Protein AF-A0A5K1DTJ6-F1 (afdb_monomer)

Solvent-accessible surface area (backbone atoms only — not comparable to full-atom values): 11264 Å² total; per-residue (Å²): 135,84,80,76,91,62,91,76,83,71,44,52,64,74,69,42,78,50,31,98,76,69,85,58,55,28,33,49,52,66,37,52,23,50,53,95,48,72,69,75,63,68,70,77,84,59,78,54,27,78,55,41,73,38,66,42,56,40,30,58,39,93,89,45,78,49,24,33,32,50,55,64,49,31,55,53,50,54,52,50,50,62,72,70,45,90,50,59,75,43,81,58,93,89,50,100,56,62,27,28,49,38,67,80,80,83,50,84,61,59,84,53,58,37,38,32,45,30,36,91,64,29,73,51,74,37,56,30,79,54,46,36,41,77,78,48,94,42,31,38,25,52,37,61,41,57,43,86,78,82,94,76,85,73,89,90,67,102,77,82,82,72,49,26,52,31,49,70,83,93,78,74,88,81,67,60,70,74,81,80,84,131

Mean predicted aligned error: 11.67 Å

Nearest PDB structures (foldseek):
  1uh9-assembly1_A  TM=7.487E-01  e=3.413E-05  Rhizopus microsporus var. chinensis
  1fq6-assembly1_A  TM=6.745E-01  e=2.283E-04  Saccharomyces cerevisiae
  3psg-assembly1_A  TM=6.043E-01  e=1.486E-04  Sus scrofa
  5ux4-assembly1_A  TM=6.489E-01  e=2.493E-03  Rattus norvegicus
  1am5-assembly1_A  TM=5.838E-01  e=1.835E-03  Gadus morhua

Foldseek 3Di:
DDDPPDPQPAWAADFDDAFPPPPFRKFFFQFKAWANDTDRQDQDDAPCCNGGVDSRIFTEDPPDAFAEHAPSRVVVVLVNQVVQQPFDFDDDPPDPWTKGFADLPVDPPPRGTWMWTDGPGDIDIGDVLQQWDPPDRRMITGRYDYQDDDPDDDDDDPPRPGRYDDHDDPDDPDHHDYDDDD

Organism: NCBI:txid210225

Sequence (182 aa):
DAEFSGKVEVQETPMAPGGSQGTYYVLNLIDISVGDNRFNIQFGGSKMTALLRDARSIIIDSGTMLTFLAKDVYGQVVNAVANVINHERFYPLEKDLLCYHVQNNGVPYEGLPEMTFHFANADWKLPPSNIFVMFRSGIACLAIEAERCPCSGMLHSRTCMSSMIWAMDCFLSHQLNVPRAK

InterPro domains:
  IPR021109 Aspartic peptidase domain superfamily [G3DSA:2.40.70.10] (4-153)
  IPR021109 Aspartic peptidase domain superfamily [SSF50630] (9-145)
  IPR032799 Xylanase inhibitor, C-terminal [PF14541] (25-146)
  IPR033121 Peptidase family A1 domain [PS51767] (1-179)
  IPR051708 Plant Aspartic Proteinase A1 [PTHR47967] (2-147)

Structure (mmCIF, N/CA/C/O backbone):
data_AF-A0A5K1DTJ6-F1
#
_entry.id   AF-A0A5K1DTJ6-F1
#
loop_
_atom_site.group_PDB
_atom_site.id
_atom_site.type_symbol
_atom_site.label_atom_id
_atom_site.label_alt_id
_atom_site.label_comp_id
_atom_site.label_asym_id
_atom_site.label_entity_id
_atom_site.label_seq_id
_atom_site.pdbx_PDB_ins_code
_atom_site.Cartn_x
_atom_site.Cartn_y
_atom_site.Cartn_z
_atom_site.occupancy
_atom_site.B_iso_or_equiv
_atom_site.auth_seq_id
_atom_site.auth_comp_id
_atom_site.auth_asym_id
_atom_site.auth_atom_id
_atom_site.pdbx_PDB_model_num
ATOM 1 N N . ASP A 1 1 ? 7.196 -36.172 7.532 1.00 36.91 1 ASP A N 1
ATOM 2 C CA . ASP A 1 1 ? 6.672 -35.660 6.253 1.00 36.91 1 ASP A CA 1
ATOM 3 C C . ASP A 1 1 ? 5.218 -35.276 6.439 1.00 36.91 1 ASP A C 1
ATOM 5 O O . ASP A 1 1 ? 4.382 -36.148 6.624 1.00 36.91 1 ASP A O 1
ATOM 9 N N . ALA A 1 2 ? 4.931 -33.978 6.554 1.00 38.56 2 ALA A N 1
ATOM 10 C CA . ALA A 1 2 ? 3.555 -33.501 6.645 1.00 38.56 2 ALA A CA 1
ATOM 11 C C . ALA A 1 2 ? 3.011 -33.355 5.221 1.00 38.56 2 ALA A C 1
ATOM 13 O O . ALA A 1 2 ? 3.485 -32.523 4.449 1.00 38.56 2 ALA A O 1
ATOM 14 N N . GLU A 1 3 ? 2.060 -34.213 4.870 1.00 41.03 3 GLU A N 1
ATOM 15 C CA . GLU A 1 3 ? 1.360 -34.195 3.593 1.00 41.03 3 GLU A CA 1
ATOM 16 C C . GLU A 1 3 ? 0.437 -32.968 3.549 1.00 41.03 3 GLU A C 1
ATOM 18 O O . GLU A 1 3 ? -0.520 -32.850 4.317 1.00 41.03 3 GLU A O 1
ATOM 23 N N . PHE A 1 4 ? 0.768 -32.005 2.687 1.00 45.38 4 PHE A N 1
ATOM 24 C CA . PHE A 1 4 ? -0.012 -30.786 2.501 1.00 45.38 4 PHE A CA 1
ATOM 25 C C . PHE A 1 4 ? -1.266 -31.132 1.683 1.00 45.38 4 PHE A C 1
ATOM 27 O O . PHE A 1 4 ? -1.270 -31.090 0.455 1.00 45.38 4 PHE A O 1
ATOM 34 N N . SER A 1 5 ? -2.336 -31.539 2.368 1.00 50.91 5 SER A N 1
ATOM 35 C CA . SER A 1 5 ? -3.635 -31.832 1.752 1.00 50.91 5 SER A CA 1
ATOM 36 C C . SER A 1 5 ? -4.372 -30.534 1.407 1.00 50.91 5 SER A C 1
ATOM 38 O O . SER A 1 5 ? -5.307 -30.117 2.087 1.00 50.91 5 SER A O 1
ATOM 40 N N . GLY A 1 6 ? -3.945 -29.896 0.323 1.00 48.47 6 GLY A N 1
ATOM 41 C CA . GLY A 1 6 ? -4.646 -28.794 -0.321 1.00 48.47 6 GLY A CA 1
ATOM 42 C C . GLY A 1 6 ? -3.936 -28.438 -1.619 1.00 48.47 6 GLY A C 1
ATOM 43 O O . GLY A 1 6 ? -2.723 -28.248 -1.619 1.00 48.47 6 GLY A O 1
ATOM 44 N N . LYS A 1 7 ? -4.667 -28.351 -2.736 1.00 48.19 7 LYS A N 1
ATOM 45 C CA . LYS A 1 7 ? -4.137 -27.733 -3.957 1.00 48.19 7 LYS A CA 1
ATOM 46 C C . LYS A 1 7 ? -3.946 -26.244 -3.665 1.00 48.19 7 LYS A C 1
ATOM 48 O O . LYS A 1 7 ? -4.869 -25.4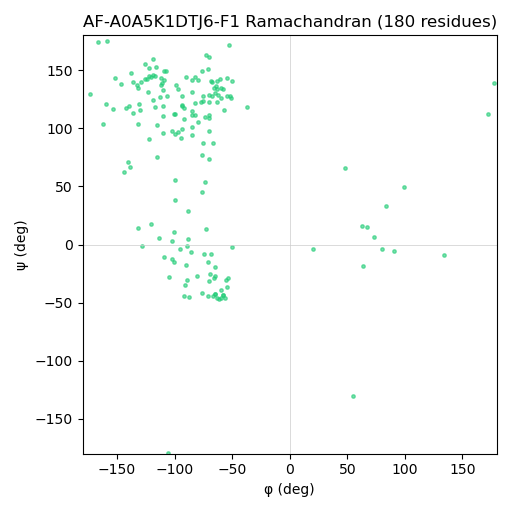63 -3.860 1.00 48.19 7 LYS A O 1
ATOM 53 N N . VAL A 1 8 ? -2.788 -25.864 -3.132 1.00 62.03 8 VAL A N 1
ATOM 54 C CA . VAL A 1 8 ? -2.377 -24.461 -3.112 1.00 62.03 8 VAL A CA 1
ATOM 55 C C . VAL A 1 8 ? -2.074 -24.113 -4.561 1.00 62.03 8 VAL A C 1
ATOM 57 O O . VAL A 1 8 ? -1.136 -24.649 -5.151 1.00 62.03 8 VAL A O 1
ATOM 60 N N . GLU A 1 9 ? -2.931 -23.298 -5.163 1.00 72.94 9 GLU A N 1
ATOM 61 C CA . GLU A 1 9 ? -2.689 -22.749 -6.489 1.00 72.94 9 GLU A CA 1
ATOM 62 C C . GLU A 1 9 ? -1.553 -21.734 -6.363 1.00 72.94 9 GLU A C 1
ATOM 64 O O . GLU A 1 9 ? -1.732 -20.613 -5.891 1.00 72.94 9 GLU A O 1
ATOM 69 N N . VAL A 1 10 ? -0.343 -22.185 -6.682 1.00 77.69 10 VAL A N 1
ATOM 70 C CA . VAL A 1 10 ? 0.853 -21.349 -6.657 1.00 77.69 10 VAL A CA 1
ATOM 71 C C . VAL A 1 10 ? 0.821 -20.445 -7.880 1.00 77.69 10 VAL A C 1
ATOM 73 O O . VAL A 1 10 ? 0.768 -20.928 -9.010 1.00 77.69 10 VAL A O 1
ATOM 76 N N . GLN A 1 11 ? 0.881 -19.137 -7.648 1.00 85.25 11 GLN A N 1
ATOM 77 C CA . GLN A 1 11 ? 1.047 -18.157 -8.714 1.00 85.25 11 GLN A CA 1
ATOM 78 C C . GLN A 1 11 ? 2.535 -17.897 -8.961 1.00 85.25 11 GLN A C 1
ATOM 80 O O . GLN A 1 11 ? 3.343 -17.866 -8.028 1.00 85.25 11 GLN A O 1
ATOM 85 N N . GLU A 1 12 ? 2.895 -17.687 -10.225 1.00 84.44 12 GLU A N 1
ATOM 86 C CA . GLU A 1 12 ? 4.269 -17.423 -10.649 1.00 84.44 12 GLU A CA 1
ATOM 87 C C . GLU A 1 12 ? 4.343 -16.109 -11.425 1.00 84.44 12 GLU A C 1
ATOM 89 O O . GLU A 1 12 ? 3.474 -15.779 -12.232 1.00 84.44 12 GLU A O 1
ATOM 94 N N . THR A 1 13 ? 5.422 -15.357 -11.215 1.00 83.88 13 THR A N 1
ATOM 95 C CA . THR A 1 13 ? 5.704 -14.138 -11.975 1.00 83.88 13 THR A CA 1
ATOM 96 C C . THR A 1 13 ? 7.180 -14.091 -12.369 1.00 83.88 13 THR A C 1
ATOM 98 O O . THR A 1 13 ? 8.039 -14.445 -11.556 1.00 83.88 13 THR A O 1
ATOM 101 N N . PRO A 1 14 ? 7.513 -13.654 -13.598 1.00 85.88 14 PRO A N 1
ATOM 102 C CA . PRO A 1 14 ? 8.901 -13.489 -14.009 1.00 85.88 14 PRO A CA 1
ATOM 103 C C . PRO A 1 14 ? 9.640 -12.474 -13.133 1.00 85.88 14 PRO A C 1
ATOM 105 O O . PRO A 1 14 ? 9.091 -11.427 -12.780 1.00 85.88 14 PRO A O 1
ATOM 108 N N . MET A 1 15 ? 10.911 -12.758 -12.840 1.00 81.69 15 MET A N 1
ATOM 109 C CA . MET A 1 15 ? 11.812 -11.761 -12.269 1.00 81.69 15 MET A CA 1
ATOM 110 C C . MET A 1 15 ? 12.116 -10.671 -13.292 1.00 81.69 15 MET A C 1
ATOM 112 O O . MET A 1 15 ? 12.334 -10.945 -14.475 1.00 81.69 15 MET A O 1
ATOM 116 N N . ALA A 1 16 ? 12.183 -9.434 -12.817 1.00 78.56 16 ALA A 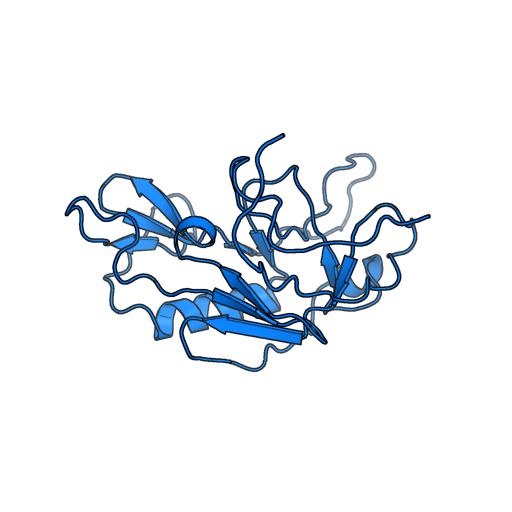N 1
ATOM 117 C CA . ALA A 1 16 ? 12.690 -8.330 -13.604 1.00 78.56 16 ALA A CA 1
ATOM 118 C C . ALA A 1 16 ? 14.213 -8.471 -13.793 1.00 78.56 16 ALA A C 1
ATOM 120 O O . ALA A 1 16 ? 14.897 -9.019 -12.921 1.00 78.56 16 ALA A O 1
ATOM 121 N N . PRO A 1 17 ? 14.780 -7.959 -14.900 1.00 69.50 17 PRO A N 1
ATOM 122 C CA . PRO A 1 17 ? 16.225 -7.869 -15.054 1.00 69.50 17 PRO A CA 1
ATOM 123 C C . PRO A 1 17 ? 16.796 -7.055 -13.890 1.00 69.50 17 PRO A C 1
ATOM 125 O O . PRO A 1 17 ? 16.470 -5.878 -13.743 1.00 69.50 17 PRO A O 1
ATOM 128 N N . GLY A 1 18 ? 17.622 -7.683 -13.051 1.00 61.25 18 GLY A N 1
ATOM 129 C CA . GLY A 1 18 ? 18.196 -7.020 -11.885 1.00 61.25 18 GLY A CA 1
ATOM 130 C C . GLY A 1 18 ? 18.915 -5.724 -12.272 1.00 61.25 18 GLY A C 1
ATOM 131 O O . GLY A 1 18 ? 19.567 -5.643 -13.319 1.00 61.25 18 GLY A O 1
ATOM 132 N N . GLY A 1 19 ? 18.806 -4.706 -11.412 1.00 55.22 19 GLY A N 1
ATOM 133 C CA . GLY A 1 19 ? 19.646 -3.509 -11.479 1.00 55.22 19 GLY A CA 1
ATOM 134 C C . GLY A 1 19 ? 21.138 -3.868 -11.518 1.00 55.22 19 GLY A C 1
ATOM 135 O O . GLY A 1 19 ? 21.511 -5.024 -11.322 1.00 55.22 19 GLY A O 1
ATOM 136 N N . SER A 1 20 ? 21.996 -2.876 -11.759 1.00 51.25 20 SER A N 1
ATOM 137 C CA . SER A 1 20 ? 23.407 -2.991 -12.195 1.00 51.25 20 SER A CA 1
ATOM 138 C C . SER A 1 20 ? 24.357 -3.939 -11.429 1.00 51.25 20 SER A C 1
ATOM 140 O O . SER A 1 20 ? 25.507 -4.070 -11.844 1.00 51.25 20 SER A O 1
ATOM 142 N N . GLN A 1 21 ? 23.924 -4.611 -10.355 1.00 53.72 21 GLN A N 1
ATOM 143 C CA . GLN A 1 21 ? 24.730 -5.541 -9.554 1.00 53.72 21 GLN A CA 1
ATOM 144 C C . GLN A 1 21 ? 24.129 -6.940 -9.309 1.00 53.72 21 GLN A C 1
ATOM 146 O O . GLN A 1 21 ? 24.799 -7.757 -8.690 1.00 53.72 21 GLN A O 1
ATOM 151 N N . GLY A 1 22 ? 22.921 -7.269 -9.787 1.00 56.44 22 GLY A N 1
ATOM 152 C CA . GLY A 1 22 ? 22.399 -8.651 -9.732 1.00 56.44 22 GLY A CA 1
ATOM 153 C C . GLY A 1 22 ? 22.188 -9.259 -8.330 1.00 56.44 22 GLY A C 1
ATOM 154 O O . GLY A 1 22 ? 22.055 -10.470 -8.213 1.00 56.44 22 GLY A O 1
ATOM 155 N N . THR A 1 23 ? 22.158 -8.452 -7.264 1.00 68.94 23 THR A N 1
ATOM 156 C CA . THR A 1 23 ? 22.085 -8.928 -5.867 1.00 68.94 23 THR A CA 1
ATOM 157 C C . THR A 1 23 ? 20.673 -8.992 -5.275 1.00 68.94 23 THR A C 1
ATOM 159 O O . THR A 1 23 ? 20.525 -9.416 -4.134 1.00 68.94 23 THR A O 1
ATOM 162 N N . TYR A 1 24 ? 19.643 -8.552 -6.004 1.00 71.38 24 TYR A N 1
ATOM 163 C CA . TYR A 1 24 ? 18.271 -8.437 -5.494 1.00 71.38 24 TYR A CA 1
ATOM 164 C C . TYR A 1 24 ? 17.296 -9.314 -6.267 1.00 71.38 24 TYR A C 1
ATOM 166 O O . TYR A 1 24 ? 17.397 -9.442 -7.488 1.00 71.38 24 TYR A O 1
ATOM 174 N N . TYR A 1 25 ? 16.301 -9.837 -5.555 1.00 77.06 25 TYR A N 1
ATOM 175 C CA . TYR A 1 25 ? 15.104 -10.414 -6.155 1.00 77.06 25 TYR A CA 1
ATOM 176 C C . TYR A 1 25 ? 14.168 -9.275 -6.551 1.00 77.06 25 TYR A C 1
ATOM 178 O O . TYR A 1 25 ? 13.562 -8.644 -5.685 1.00 77.06 25 TYR A O 1
ATOM 186 N N . VAL A 1 26 ? 14.092 -8.986 -7.851 1.00 78.88 26 VAL A N 1
ATOM 187 C CA . VAL A 1 26 ? 13.308 -7.864 -8.379 1.00 78.88 26 VAL A CA 1
ATOM 188 C C . VAL A 1 26 ? 12.096 -8.383 -9.145 1.00 78.88 26 VAL A C 1
ATOM 190 O O . VAL A 1 26 ? 12.229 -9.268 -9.990 1.00 78.88 26 VAL A O 1
ATOM 193 N N . LEU A 1 27 ? 10.926 -7.813 -8.873 1.00 83.06 27 LEU A N 1
ATOM 194 C CA . LEU A 1 27 ? 9.686 -8.022 -9.620 1.00 83.06 27 LEU A CA 1
ATOM 195 C C . LEU A 1 27 ? 9.197 -6.704 -10.222 1.00 83.06 27 LEU A C 1
ATOM 197 O O . LEU A 1 27 ? 9.539 -5.632 -9.732 1.00 83.06 27 LEU A O 1
ATOM 201 N N . ASN A 1 28 ? 8.347 -6.787 -11.244 1.00 83.69 28 ASN A N 1
ATOM 202 C CA . ASN A 1 28 ? 7.702 -5.617 -11.837 1.00 83.69 28 ASN A CA 1
ATOM 203 C C . ASN A 1 28 ? 6.271 -5.466 -11.322 1.00 83.69 28 ASN A C 1
ATOM 205 O O . ASN A 1 28 ? 5.403 -6.269 -11.672 1.00 83.69 28 ASN A O 1
ATOM 209 N N . LEU A 1 29 ? 6.023 -4.414 -10.541 1.00 86.31 29 LEU A N 1
ATOM 210 C CA . LEU A 1 29 ? 4.681 -4.020 -10.135 1.00 86.31 29 LEU A CA 1
ATOM 211 C C . LEU A 1 29 ? 3.911 -3.465 -11.328 1.00 86.31 29 LEU A C 1
ATOM 213 O O . LEU A 1 29 ? 4.365 -2.549 -12.014 1.00 86.31 29 LEU A O 1
ATOM 217 N N . ILE A 1 30 ? 2.716 -3.985 -11.549 1.00 89.62 30 ILE A N 1
ATOM 218 C CA . ILE A 1 30 ? 1.784 -3.445 -12.532 1.00 89.62 30 ILE A CA 1
ATOM 219 C C . ILE A 1 30 ? 0.860 -2.430 -11.874 1.00 89.62 30 ILE A C 1
ATOM 221 O O . ILE A 1 30 ? 0.612 -1.380 -12.461 1.00 89.62 30 ILE A O 1
ATOM 225 N N . ASP A 1 31 ? 0.338 -2.739 -10.687 1.00 90.81 31 ASP A N 1
ATOM 226 C CA . ASP A 1 31 ? -0.585 -1.864 -9.965 1.00 90.81 31 ASP A CA 1
ATOM 227 C C . ASP A 1 31 ? -0.771 -2.313 -8.508 1.00 90.81 31 ASP A C 1
ATOM 229 O O . ASP A 1 31 ? -0.311 -3.388 -8.118 1.00 90.81 31 ASP A O 1
ATOM 233 N N . ILE A 1 32 ? -1.499 -1.524 -7.719 1.00 91.56 32 ILE A N 1
ATOM 234 C CA . ILE A 1 32 ? -1.960 -1.897 -6.378 1.00 91.56 32 ILE A CA 1
ATOM 235 C C . ILE A 1 32 ? -3.466 -1.638 -6.296 1.00 91.56 32 ILE A C 1
ATOM 237 O O . ILE A 1 32 ? -3.960 -0.622 -6.785 1.00 91.56 32 ILE A O 1
ATOM 241 N N . SER A 1 33 ? -4.187 -2.546 -5.647 1.00 94.25 33 SER A N 1
ATOM 242 C CA . SER A 1 33 ? -5.582 -2.342 -5.247 1.00 94.25 33 SER A CA 1
ATOM 243 C C . SER A 1 33 ? -5.695 -2.240 -3.730 1.00 94.25 33 SER A C 1
ATOM 245 O O . SER A 1 33 ? -4.991 -2.953 -3.015 1.00 94.25 33 SER A O 1
ATOM 247 N N . VAL A 1 34 ? -6.583 -1.374 -3.237 1.00 94.19 34 VAL A N 1
ATOM 248 C CA . VAL A 1 34 ? -6.955 -1.284 -1.814 1.00 94.19 34 VAL A CA 1
ATOM 249 C C . VAL A 1 34 ? -8.438 -1.612 -1.679 1.00 94.19 34 VAL A C 1
ATOM 251 O O . VAL A 1 34 ? -9.289 -0.921 -2.246 1.00 94.19 34 VAL A O 1
ATOM 254 N N . GLY A 1 35 ? -8.751 -2.682 -0.947 1.00 90.50 35 GLY A N 1
ATOM 255 C CA . GLY A 1 35 ? -10.050 -3.344 -1.033 1.00 90.50 35 GLY A CA 1
ATOM 256 C C . GLY A 1 35 ? -10.344 -3.732 -2.484 1.00 90.50 35 GLY A C 1
ATOM 257 O O . GLY A 1 35 ? -9.473 -4.255 -3.179 1.00 90.50 35 GLY A O 1
ATOM 258 N N . ASP A 1 36 ? -11.536 -3.384 -2.961 1.00 88.12 36 ASP A N 1
ATOM 259 C CA . ASP A 1 36 ? -11.966 -3.638 -4.342 1.00 88.12 36 ASP A CA 1
ATOM 260 C C . ASP A 1 36 ? -11.581 -2.514 -5.325 1.00 88.12 36 ASP A C 1
ATOM 262 O O . ASP A 1 36 ? -11.957 -2.542 -6.498 1.00 88.12 36 ASP A O 1
ATOM 266 N N . ASN A 1 37 ? -10.841 -1.496 -4.868 1.00 88.06 37 ASN A N 1
ATOM 267 C CA . ASN A 1 37 ? -10.514 -0.323 -5.675 1.00 88.06 37 ASN A CA 1
ATOM 268 C C . ASN A 1 37 ? -9.102 -0.418 -6.253 1.00 88.06 37 ASN A C 1
ATOM 270 O O . ASN A 1 37 ? -8.110 -0.282 -5.532 1.00 88.06 37 ASN A O 1
ATOM 274 N N . ARG A 1 38 ? -9.030 -0.564 -7.577 1.00 87.81 38 ARG A N 1
ATOM 275 C CA . ARG A 1 38 ? -7.802 -0.450 -8.367 1.00 87.81 38 ARG A CA 1
ATOM 276 C C . ARG A 1 38 ? -7.655 0.972 -8.898 1.00 87.81 38 ARG A C 1
ATOM 278 O O . ARG A 1 38 ? -8.588 1.494 -9.505 1.00 87.81 38 ARG A O 1
ATOM 285 N N . PHE A 1 39 ? -6.506 1.607 -8.677 1.00 81.00 39 PHE A N 1
ATOM 286 C CA . PHE A 1 39 ? -6.353 3.052 -8.908 1.00 81.00 39 PHE A CA 1
ATOM 287 C C . PHE A 1 39 ? -5.273 3.437 -9.928 1.00 81.00 39 PHE A C 1
ATOM 289 O O . PHE A 1 39 ? -4.925 4.613 -10.001 1.00 81.00 39 PHE A O 1
ATOM 296 N N . ASN A 1 40 ? -4.822 2.497 -10.774 1.00 85.69 40 ASN A N 1
ATOM 297 C CA . ASN A 1 40 ? -3.917 2.743 -11.904 1.00 85.69 40 ASN A CA 1
ATOM 298 C C . ASN A 1 40 ? -2.717 3.606 -11.497 1.00 85.69 40 ASN A C 1
ATOM 300 O O . ASN A 1 40 ? -2.584 4.754 -11.945 1.00 85.69 40 ASN A O 1
ATOM 304 N N . ILE A 1 41 ? -1.866 3.055 -10.629 1.00 83.44 41 ILE A N 1
ATOM 305 C CA . ILE A 1 41 ? -0.720 3.776 -10.081 1.00 83.44 41 ILE A CA 1
ATOM 306 C C . ILE A 1 41 ? 0.114 4.385 -11.200 1.00 83.44 41 ILE A C 1
ATOM 308 O O . ILE A 1 41 ? 0.562 3.722 -12.139 1.00 83.44 41 ILE A O 1
ATOM 312 N N . GLN A 1 42 ? 0.356 5.682 -11.062 1.00 84.25 42 GLN A N 1
ATOM 313 C CA . GLN A 1 42 ? 1.308 6.386 -11.894 1.00 84.25 42 GLN A CA 1
ATOM 314 C C . GLN A 1 42 ? 2.700 6.161 -11.319 1.00 84.25 42 GLN A C 1
ATOM 316 O O . GLN A 1 42 ? 3.017 6.634 -10.228 1.00 84.25 42 GLN A O 1
ATOM 321 N N . PHE A 1 43 ? 3.510 5.417 -12.066 1.00 76.88 43 PHE A N 1
ATOM 322 C CA . PHE A 1 43 ? 4.920 5.198 -11.774 1.00 76.88 43 PHE A CA 1
ATOM 323 C C . PHE A 1 43 ? 5.727 6.263 -12.513 1.00 76.88 43 PHE A C 1
ATOM 325 O O . PHE A 1 43 ? 5.817 6.229 -13.742 1.00 76.88 43 PHE A O 1
ATOM 332 N N . GLY A 1 44 ? 6.296 7.233 -11.799 1.00 64.50 44 GLY A N 1
ATOM 333 C CA . GLY A 1 44 ? 7.052 8.292 -12.454 1.00 64.50 44 GLY A CA 1
ATOM 334 C C . GLY A 1 44 ? 7.469 9.399 -11.499 1.00 64.50 44 GLY A C 1
ATOM 335 O O . GLY A 1 44 ? 6.649 10.194 -11.056 1.00 64.50 44 GLY A O 1
ATOM 336 N N . GLY A 1 45 ? 8.777 9.505 -11.253 1.00 57.53 45 GLY A N 1
ATOM 337 C CA . GLY A 1 45 ? 9.365 10.598 -10.470 1.00 57.53 45 GLY A CA 1
ATOM 338 C C . GLY A 1 45 ? 10.377 10.154 -9.416 1.00 57.53 45 GLY A C 1
ATOM 339 O O . GLY A 1 45 ? 11.067 10.999 -8.843 1.00 57.53 45 GLY A O 1
ATOM 340 N N . SER A 1 46 ? 10.513 8.849 -9.169 1.00 54.88 46 SER A N 1
ATOM 341 C CA . SER A 1 46 ? 11.481 8.333 -8.205 1.00 54.88 46 SER A CA 1
ATOM 342 C C . SER A 1 46 ? 12.898 8.268 -8.794 1.00 54.88 46 SER A C 1
ATOM 344 O O . SER A 1 46 ? 13.116 7.910 -9.953 1.00 54.88 46 SER A O 1
ATOM 346 N N . LYS A 1 47 ? 13.909 8.599 -7.979 1.00 53.03 47 LYS A N 1
ATOM 347 C CA . LYS A 1 47 ? 15.326 8.410 -8.346 1.00 53.03 47 LYS A CA 1
ATOM 348 C C . LYS A 1 47 ? 15.713 6.921 -8.419 1.00 53.03 47 LYS A C 1
ATOM 350 O O . LYS A 1 47 ? 16.802 6.613 -8.897 1.00 53.03 47 LYS A O 1
ATOM 355 N N . MET A 1 48 ? 14.830 6.010 -7.992 1.00 52.44 48 MET A N 1
ATOM 356 C CA . MET A 1 48 ? 15.048 4.559 -8.016 1.00 52.44 48 MET A CA 1
ATOM 357 C C . MET A 1 48 ? 15.152 3.993 -9.423 1.00 52.44 48 MET A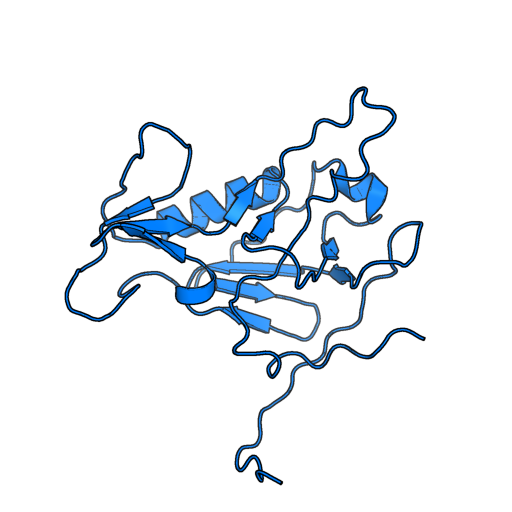 C 1
ATOM 359 O O . MET A 1 48 ? 15.876 3.023 -9.638 1.00 52.44 48 MET A O 1
ATOM 363 N N . THR A 1 49 ? 14.499 4.633 -10.398 1.00 53.41 49 THR A N 1
ATOM 364 C CA . THR A 1 49 ? 14.614 4.273 -11.815 1.00 53.41 49 THR A CA 1
ATOM 365 C C . THR A 1 49 ? 16.077 4.246 -12.265 1.00 53.41 49 THR A C 1
ATOM 367 O O . THR A 1 49 ? 16.438 3.461 -13.132 1.00 53.41 49 THR A O 1
ATOM 370 N N . ALA A 1 50 ? 16.961 5.040 -11.644 1.00 53.94 50 ALA A N 1
ATOM 371 C CA . ALA A 1 50 ? 18.391 5.001 -11.941 1.00 53.94 50 ALA A CA 1
ATOM 372 C C . ALA A 1 50 ? 19.088 3.717 -11.442 1.00 53.94 50 ALA A C 1
ATOM 374 O O . ALA A 1 50 ? 20.039 3.263 -12.073 1.00 53.94 50 ALA A O 1
ATOM 375 N N . LEU A 1 51 ? 18.627 3.125 -10.333 1.00 59.25 51 LEU A N 1
ATOM 376 C CA . LEU A 1 51 ? 19.199 1.906 -9.744 1.00 59.25 51 LEU A CA 1
ATOM 377 C C . LEU A 1 51 ? 18.592 0.634 -10.342 1.00 59.25 51 LEU A C 1
ATOM 379 O O . LEU A 1 51 ? 19.318 -0.299 -10.688 1.00 59.25 51 LEU A O 1
ATOM 383 N N . LEU A 1 52 ? 17.266 0.608 -10.479 1.00 63.66 52 LEU A N 1
ATOM 384 C CA . LEU A 1 52 ? 16.506 -0.569 -10.901 1.00 63.66 52 LEU A CA 1
ATOM 385 C C . LEU A 1 52 ? 16.070 -0.519 -12.368 1.00 63.66 52 LEU A C 1
ATOM 387 O O . LEU A 1 52 ? 15.405 -1.442 -12.826 1.00 63.66 52 LEU A O 1
ATOM 391 N N . ARG A 1 53 ? 16.461 0.529 -13.110 1.00 65.62 53 ARG A N 1
ATOM 392 C CA . ARG A 1 53 ? 16.192 0.773 -14.546 1.00 65.62 53 ARG A CA 1
ATOM 393 C C . ARG A 1 53 ? 14.718 0.958 -14.920 1.00 65.62 53 ARG A C 1
ATOM 395 O O . ARG A 1 53 ? 14.443 1.534 -15.968 1.00 65.62 53 ARG A O 1
ATOM 402 N N . ASP A 1 54 ? 13.806 0.523 -14.062 1.00 71.44 54 ASP A N 1
ATOM 403 C CA . ASP A 1 54 ? 12.360 0.639 -14.190 1.00 71.44 54 ASP A CA 1
ATOM 404 C C . ASP A 1 54 ? 11.779 1.186 -12.874 1.00 71.44 54 ASP A C 1
ATOM 406 O O . ASP A 1 54 ? 12.164 0.765 -11.783 1.00 71.44 54 ASP A O 1
ATOM 410 N N . ALA A 1 55 ? 10.869 2.155 -12.982 1.00 72.62 55 ALA A N 1
ATOM 411 C CA . ALA A 1 55 ? 10.169 2.762 -11.849 1.00 72.62 55 ALA A CA 1
ATOM 412 C C . ALA A 1 55 ? 9.142 1.808 -11.210 1.00 72.62 55 ALA A C 1
ATOM 414 O O . ALA A 1 55 ? 8.668 2.063 -10.106 1.00 72.62 55 ALA A O 1
ATOM 415 N N . ARG A 1 56 ? 8.792 0.726 -11.914 1.00 76.69 56 ARG A N 1
ATOM 416 C CA . ARG A 1 56 ? 7.877 -0.334 -11.470 1.00 76.69 56 ARG A CA 1
ATOM 417 C C . ARG A 1 56 ? 8.562 -1.423 -10.652 1.00 76.69 56 ARG A C 1
ATOM 419 O O . ARG A 1 56 ? 7.891 -2.320 -10.147 1.00 76.69 56 ARG A O 1
ATOM 426 N N . SER A 1 57 ? 9.885 -1.375 -10.548 1.00 78.50 57 SER A N 1
ATOM 427 C CA . SER A 1 57 ? 10.664 -2.403 -9.873 1.00 78.50 57 SER A CA 1
ATOM 428 C C . SER A 1 57 ? 10.398 -2.422 -8.367 1.00 78.50 57 SER A C 1
ATOM 430 O O . SER A 1 57 ? 10.559 -1.416 -7.680 1.00 78.50 57 SER A O 1
ATOM 432 N N . ILE A 1 58 ? 10.061 -3.602 -7.853 1.00 79.12 58 ILE A N 1
ATOM 433 C CA . ILE A 1 58 ? 9.962 -3.926 -6.429 1.00 79.12 58 ILE A CA 1
ATOM 434 C C . ILE A 1 58 ? 11.074 -4.900 -6.074 1.00 79.12 58 ILE A C 1
ATOM 436 O O . ILE A 1 58 ? 11.285 -5.876 -6.791 1.00 79.12 58 ILE A O 1
ATOM 440 N N . ILE A 1 59 ? 11.723 -4.685 -4.932 1.00 78.00 59 ILE A N 1
ATOM 441 C CA . ILE A 1 59 ? 12.644 -5.655 -4.342 1.00 78.00 59 ILE A CA 1
ATOM 442 C C . ILE A 1 59 ? 11.925 -6.446 -3.248 1.00 78.00 59 ILE A C 1
ATOM 444 O O . ILE A 1 59 ? 11.215 -5.887 -2.407 1.00 78.00 59 ILE A O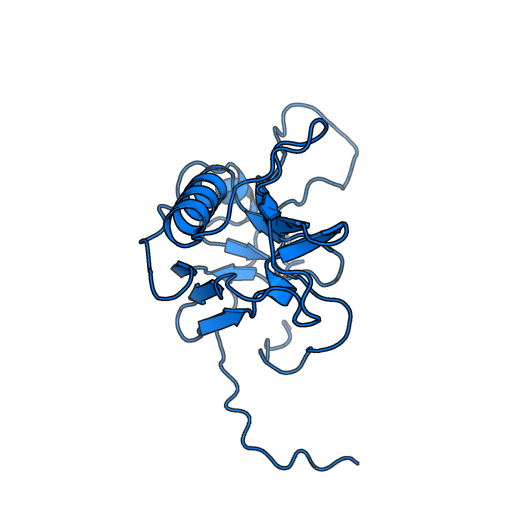 1
ATOM 448 N N . ILE A 1 60 ? 12.168 -7.752 -3.256 1.00 77.06 60 ILE A N 1
ATOM 449 C CA . ILE A 1 60 ? 11.760 -8.694 -2.219 1.00 77.06 60 ILE A CA 1
ATOM 450 C C . ILE A 1 60 ? 12.913 -8.842 -1.218 1.00 77.06 60 ILE A C 1
ATOM 452 O O . ILE A 1 60 ? 14.005 -9.268 -1.602 1.00 77.06 60 ILE A O 1
ATOM 456 N N . ASP A 1 61 ? 12.673 -8.520 0.055 1.00 68.31 61 ASP A N 1
ATOM 457 C CA . ASP A 1 61 ? 13.689 -8.576 1.113 1.00 68.31 61 ASP A CA 1
ATOM 458 C C . ASP A 1 61 ? 13.130 -9.137 2.427 1.00 68.31 61 ASP A C 1
ATOM 460 O O . ASP A 1 61 ? 12.269 -8.532 3.048 1.00 68.31 61 ASP A O 1
ATOM 464 N N . SER A 1 62 ? 13.669 -10.254 2.911 1.00 67.81 62 SER A N 1
ATOM 465 C CA . SER A 1 62 ? 13.260 -10.835 4.197 1.00 67.81 62 SER A CA 1
ATOM 466 C C . SER A 1 62 ? 13.779 -10.075 5.429 1.00 67.81 62 SER A C 1
ATOM 468 O O . SER A 1 62 ? 13.438 -10.443 6.549 1.00 67.81 62 SER A O 1
ATOM 470 N N . GLY A 1 63 ? 14.664 -9.085 5.260 1.00 65.56 63 GLY A N 1
ATOM 471 C CA . GLY A 1 63 ? 15.356 -8.389 6.350 1.00 65.56 63 GLY A CA 1
ATOM 472 C C . GLY A 1 63 ? 14.647 -7.157 6.917 1.00 65.56 63 GLY A C 1
ATOM 473 O O . GLY A 1 63 ? 15.172 -6.539 7.845 1.00 65.56 63 GLY A O 1
ATOM 474 N N . THR A 1 64 ? 13.482 -6.783 6.384 1.00 62.34 64 THR A N 1
ATOM 475 C CA . THR A 1 64 ? 12.823 -5.512 6.709 1.00 62.34 64 THR A CA 1
ATOM 476 C C . THR A 1 64 ? 11.430 -5.731 7.309 1.00 62.34 64 THR A C 1
ATOM 478 O O . THR A 1 64 ? 10.720 -6.653 6.933 1.00 62.34 64 THR A O 1
ATOM 481 N N . MET A 1 65 ? 11.042 -4.883 8.273 1.00 63.84 65 MET A N 1
ATOM 482 C CA . MET A 1 65 ? 9.729 -4.954 8.939 1.00 63.84 65 MET A CA 1
ATOM 483 C C . MET A 1 65 ? 8.639 -4.130 8.230 1.00 63.84 65 MET A C 1
ATOM 485 O O . MET A 1 65 ? 7.460 -4.460 8.325 1.00 63.84 65 MET A O 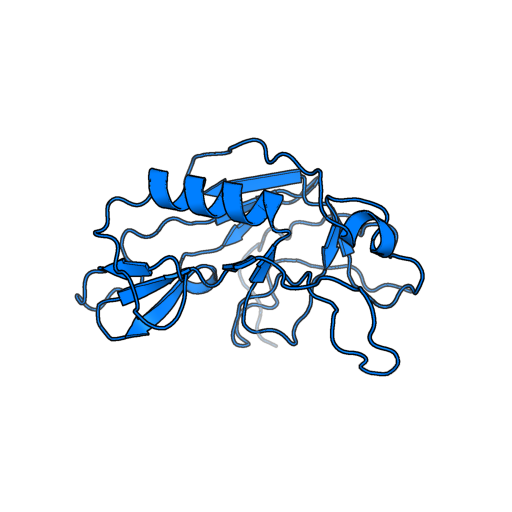1
ATOM 489 N N . LEU A 1 66 ? 9.017 -3.033 7.567 1.00 73.94 66 LEU A N 1
ATOM 490 C CA . LEU A 1 66 ? 8.101 -2.109 6.894 1.00 73.94 66 LEU A CA 1
ATOM 491 C C . LEU A 1 66 ? 8.201 -2.245 5.380 1.00 73.94 66 LEU A C 1
ATOM 493 O O . LEU A 1 66 ? 9.275 -2.497 4.834 1.00 73.94 66 LEU A O 1
ATOM 497 N N . THR A 1 67 ? 7.086 -1.987 4.704 1.00 78.50 67 THR A N 1
ATOM 498 C CA . THR A 1 67 ? 7.090 -1.832 3.252 1.00 78.50 67 THR A CA 1
ATOM 499 C C . THR A 1 67 ? 7.447 -0.393 2.885 1.00 78.50 67 THR A C 1
ATOM 501 O O . THR A 1 67 ? 6.872 0.555 3.414 1.00 78.50 67 THR A O 1
ATOM 504 N N . PHE A 1 68 ? 8.383 -0.211 1.962 1.00 78.62 68 PHE A N 1
ATOM 505 C CA . PHE A 1 68 ? 8.784 1.102 1.470 1.00 78.62 68 PHE A CA 1
ATOM 506 C C . PHE A 1 68 ? 8.374 1.262 0.013 1.00 78.62 68 PHE A C 1
ATOM 508 O O . PHE A 1 68 ? 8.707 0.424 -0.825 1.00 78.62 68 PHE A O 1
ATOM 515 N N . LEU A 1 69 ? 7.661 2.351 -0.274 1.00 80.94 69 LEU A N 1
ATOM 516 C CA . LEU A 1 69 ? 7.241 2.718 -1.621 1.00 80.94 69 LEU A CA 1
ATOM 517 C C . LEU A 1 69 ? 7.871 4.045 -2.025 1.00 80.94 69 LEU A C 1
ATOM 519 O O . LEU A 1 69 ? 8.002 4.967 -1.212 1.00 80.94 69 LEU A O 1
ATOM 523 N N . ALA A 1 70 ? 8.196 4.170 -3.308 1.00 79.31 70 ALA A N 1
ATOM 524 C CA . ALA A 1 70 ? 8.590 5.443 -3.887 1.00 79.31 70 ALA A CA 1
ATOM 525 C C . ALA A 1 70 ? 7.568 6.535 -3.527 1.00 79.31 70 ALA A C 1
ATOM 527 O O . ALA A 1 70 ? 6.364 6.286 -3.483 1.00 79.31 70 ALA A O 1
ATOM 528 N N . LYS A 1 71 ? 8.040 7.749 -3.223 1.00 79.25 71 LYS A N 1
ATOM 529 C CA . LYS A 1 71 ? 7.211 8.815 -2.627 1.00 79.25 71 LYS A CA 1
ATOM 530 C C . LYS A 1 71 ? 5.943 9.140 -3.436 1.00 79.25 71 LYS A C 1
ATOM 532 O O . LYS A 1 71 ? 4.903 9.432 -2.847 1.00 79.25 71 LYS A O 1
ATOM 537 N N . ASP A 1 72 ? 6.036 9.099 -4.761 1.00 79.31 72 ASP A N 1
ATOM 538 C CA . ASP A 1 72 ? 4.929 9.270 -5.709 1.00 79.31 72 ASP A CA 1
ATOM 539 C C . ASP A 1 72 ? 3.893 8.144 -5.602 1.00 79.31 72 ASP A C 1
ATOM 541 O O . ASP A 1 72 ? 2.689 8.407 -5.574 1.00 79.31 72 ASP A O 1
ATOM 545 N N . VAL A 1 73 ? 4.347 6.899 -5.472 1.00 85.06 73 VAL A N 1
ATOM 546 C CA . VAL A 1 73 ? 3.481 5.731 -5.271 1.00 85.06 73 VAL A CA 1
ATOM 547 C C . VAL A 1 73 ? 2.868 5.737 -3.867 1.00 85.06 73 VAL A C 1
ATOM 549 O O . VAL A 1 73 ? 1.661 5.557 -3.720 1.00 85.06 73 VAL A O 1
ATOM 552 N N . TYR A 1 74 ? 3.664 6.028 -2.834 1.00 86.44 74 TYR A N 1
ATOM 553 C CA . TYR A 1 74 ? 3.203 6.126 -1.447 1.00 86.44 74 TYR A CA 1
ATOM 554 C C . TYR A 1 74 ? 2.061 7.135 -1.291 1.00 86.44 74 TYR A C 1
ATOM 556 O O . TYR A 1 74 ? 1.050 6.823 -0.669 1.00 86.44 74 TYR A O 1
ATOM 564 N N . GLY A 1 75 ? 2.185 8.328 -1.887 1.00 87.94 75 GLY A N 1
ATOM 565 C CA . GLY A 1 75 ? 1.127 9.339 -1.832 1.00 87.94 75 GLY A CA 1
ATOM 566 C C . GLY A 1 75 ? -0.195 8.848 -2.431 1.00 87.94 75 GLY A C 1
ATOM 567 O O . GLY A 1 75 ? -1.258 9.100 -1.866 1.00 87.94 75 GLY A O 1
ATOM 568 N N . GLN A 1 76 ? -0.133 8.096 -3.534 1.00 91.12 76 GLN A N 1
ATOM 569 C CA . GLN A 1 76 ? -1.312 7.482 -4.154 1.00 91.12 76 GLN A CA 1
ATOM 570 C C . GLN A 1 76 ? -1.925 6.400 -3.252 1.00 91.12 76 GLN A C 1
ATOM 572 O O . GLN A 1 76 ? -3.137 6.404 -3.044 1.00 91.12 76 GLN A O 1
ATOM 577 N N . VAL A 1 77 ? -1.100 5.535 -2.650 1.00 90.94 77 VAL A N 1
ATOM 578 C CA . VAL A 1 77 ? -1.554 4.484 -1.722 1.00 90.94 77 VAL A CA 1
ATOM 579 C C . VAL A 1 77 ? -2.199 5.075 -0.469 1.00 90.94 77 VAL A C 1
ATOM 581 O O . VAL A 1 77 ? -3.284 4.647 -0.092 1.00 90.94 77 VAL A O 1
ATOM 584 N N . VAL A 1 78 ? -1.590 6.087 0.157 1.00 91.62 78 VAL A N 1
ATOM 585 C CA . VAL A 1 78 ? -2.162 6.766 1.335 1.00 91.62 78 VAL A CA 1
ATOM 586 C C . VAL A 1 78 ? -3.534 7.352 1.024 1.00 91.62 78 VAL A C 1
ATOM 588 O O . VAL A 1 78 ? -4.460 7.190 1.817 1.00 91.62 78 VAL A O 1
ATOM 591 N N . ASN A 1 79 ? -3.683 7.996 -0.135 1.00 91.19 79 ASN A N 1
ATOM 592 C CA . ASN A 1 79 ? -4.966 8.546 -0.564 1.00 91.19 79 ASN A CA 1
ATOM 593 C C . ASN A 1 79 ? -6.001 7.439 -0.813 1.00 91.19 79 ASN A C 1
ATOM 595 O O . ASN A 1 79 ? -7.143 7.568 -0.381 1.00 91.19 79 ASN A O 1
ATOM 599 N N . ALA A 1 80 ? -5.607 6.339 -1.462 1.00 92.62 80 ALA A N 1
ATOM 600 C CA . ALA A 1 80 ? -6.489 5.198 -1.696 1.00 92.62 80 ALA A CA 1
ATOM 601 C C . ALA A 1 80 ? -6.963 4.567 -0.377 1.00 92.62 80 ALA A C 1
ATOM 603 O O . ALA A 1 80 ? -8.159 4.368 -0.183 1.00 92.62 80 ALA A O 1
ATOM 604 N N . VAL A 1 81 ? -6.047 4.333 0.566 1.00 93.50 81 VAL A N 1
ATOM 605 C CA . VAL A 1 81 ? -6.367 3.820 1.906 1.00 93.50 81 VAL A CA 1
ATOM 606 C C . VAL A 1 81 ? -7.317 4.763 2.643 1.00 93.50 81 VAL A C 1
ATOM 608 O O . VAL A 1 81 ? -8.327 4.312 3.181 1.00 93.50 81 VAL A O 1
ATOM 611 N N . ALA A 1 82 ? -7.047 6.070 2.617 1.00 90.94 82 ALA A N 1
ATOM 612 C CA . ALA A 1 82 ? -7.894 7.063 3.271 1.00 90.94 82 ALA A CA 1
ATOM 613 C C . ALA A 1 82 ? -9.305 7.168 2.675 1.00 90.94 82 ALA A C 1
ATOM 615 O O . ALA A 1 82 ? -10.227 7.522 3.402 1.00 90.94 82 ALA A O 1
ATOM 616 N N . ASN A 1 83 ? -9.481 6.844 1.392 1.00 90.75 83 ASN A N 1
ATOM 617 C CA . ASN A 1 83 ? -10.789 6.850 0.734 1.00 90.75 83 ASN A CA 1
ATOM 618 C C . ASN A 1 83 ? -11.617 5.588 1.017 1.00 90.75 83 ASN A C 1
ATOM 620 O O . ASN A 1 83 ? -12.841 5.639 0.943 1.00 90.75 83 ASN A O 1
ATOM 624 N N . VAL A 1 84 ? -10.963 4.457 1.297 1.00 91.69 84 VAL A N 1
ATOM 625 C CA . VAL A 1 84 ? -11.637 3.167 1.530 1.00 91.69 84 VAL A CA 1
ATOM 626 C C . VAL A 1 84 ? -11.963 2.958 3.008 1.00 91.69 84 VAL A C 1
ATOM 628 O O . VAL A 1 84 ? -12.989 2.367 3.341 1.00 91.69 84 VAL A O 1
ATOM 631 N N . ILE A 1 85 ? -11.104 3.436 3.909 1.00 91.19 85 ILE A N 1
ATOM 632 C CA . ILE A 1 85 ? -11.275 3.249 5.350 1.00 91.19 85 ILE A CA 1
ATOM 633 C C . ILE A 1 85 ? -12.340 4.196 5.905 1.00 91.19 85 ILE A C 1
ATOM 635 O O . ILE A 1 85 ? -12.189 5.413 5.865 1.00 91.19 85 ILE A O 1
ATOM 639 N N . ASN A 1 86 ? -13.365 3.622 6.537 1.00 88.62 86 ASN A N 1
ATOM 640 C CA . ASN A 1 86 ? -14.410 4.354 7.258 1.00 88.62 86 ASN A CA 1
ATOM 641 C C . ASN A 1 86 ? -14.172 4.380 8.784 1.00 88.62 86 ASN A C 1
ATOM 643 O O . ASN A 1 86 ? -15.095 4.232 9.582 1.00 88.62 86 ASN A O 1
ATOM 647 N N . HIS A 1 87 ? -12.913 4.506 9.195 1.00 89.56 87 HIS A N 1
ATOM 648 C CA . HIS A 1 87 ? -12.512 4.605 10.596 1.00 89.56 87 HIS A CA 1
ATOM 649 C C . HIS A 1 87 ? -12.031 6.021 10.913 1.00 89.56 87 HIS A C 1
ATOM 651 O O . HIS A 1 87 ? -11.462 6.703 10.059 1.00 89.56 87 HIS A O 1
ATOM 657 N N . GLU A 1 88 ? -12.218 6.461 12.159 1.00 92.38 88 GLU A N 1
ATOM 658 C CA . GLU A 1 88 ? -11.703 7.754 12.608 1.00 92.38 88 GLU A CA 1
ATOM 659 C C . GLU A 1 88 ? -10.172 7.770 12.523 1.00 92.38 88 GLU A C 1
ATOM 661 O O . GLU A 1 88 ? -9.491 6.867 13.020 1.00 92.38 88 GLU A O 1
ATOM 666 N N . ARG A 1 89 ? -9.620 8.801 11.876 1.00 92.50 89 ARG A N 1
ATOM 667 C CA . ARG A 1 89 ? -8.175 8.961 11.720 1.00 92.50 89 ARG A CA 1
ATOM 668 C C . ARG A 1 89 ? -7.545 9.423 13.033 1.00 92.50 89 ARG A C 1
ATOM 670 O O . ARG A 1 89 ? -7.936 10.445 13.588 1.00 92.50 89 ARG A O 1
ATOM 677 N N . PHE A 1 90 ? -6.519 8.705 13.481 1.00 91.19 90 PHE A N 1
ATOM 678 C CA . PHE A 1 90 ? -5.693 9.073 14.626 1.00 91.19 90 PHE A CA 1
ATOM 679 C C . PHE A 1 90 ? -4.416 9.778 14.153 1.00 91.19 90 PHE A C 1
ATOM 681 O O . PHE A 1 90 ? -3.738 9.297 13.245 1.00 91.19 90 PHE A O 1
ATOM 688 N N . TYR A 1 91 ? -4.065 10.895 14.791 1.00 89.81 91 TYR A N 1
ATOM 689 C CA . TYR A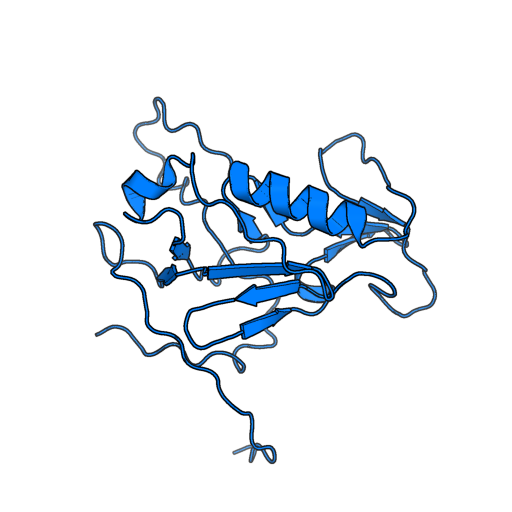 1 91 ? -2.885 11.695 14.453 1.00 89.81 91 TYR A CA 1
ATOM 690 C C . TYR A 1 91 ? -1.825 11.582 15.562 1.00 89.81 91 TYR A C 1
ATOM 692 O O . TYR A 1 91 ? -1.924 12.279 16.576 1.00 89.81 91 TYR A O 1
ATOM 700 N N . PRO A 1 92 ? -0.826 10.688 15.427 1.00 82.00 92 PRO A N 1
ATOM 701 C CA . PRO A 1 92 ? 0.284 10.619 16.372 1.00 82.00 92 PRO A CA 1
ATOM 702 C C . PRO A 1 92 ? 1.169 11.875 16.291 1.00 82.00 92 PRO A C 1
ATOM 704 O O . PRO A 1 92 ? 1.463 12.368 15.210 1.00 82.00 92 PRO A O 1
ATOM 707 N N . LEU A 1 93 ? 1.630 12.374 17.445 1.00 77.25 93 LEU A N 1
ATOM 708 C CA . LEU A 1 93 ? 2.421 13.613 17.549 1.00 77.25 93 LEU A CA 1
ATOM 709 C C . LEU A 1 93 ? 3.837 13.506 16.956 1.00 77.25 93 LEU A C 1
ATOM 711 O O . LEU A 1 93 ? 4.430 14.513 16.589 1.00 77.25 93 LEU A O 1
ATOM 715 N N . GLU A 1 94 ? 4.395 12.296 16.905 1.00 63.12 94 GLU A N 1
ATOM 716 C CA . GLU A 1 94 ? 5.827 12.080 16.653 1.00 63.12 94 GLU A CA 1
ATOM 717 C C . GLU A 1 94 ? 6.146 11.637 15.219 1.00 63.12 94 GLU A C 1
ATOM 719 O O . GLU A 1 94 ? 7.315 11.617 14.829 1.00 63.12 94 GLU A O 1
ATOM 724 N N . LYS A 1 95 ? 5.137 11.249 14.427 1.00 65.19 95 LYS A N 1
ATOM 725 C CA . LYS A 1 95 ? 5.336 10.720 13.072 1.00 65.19 95 LYS A CA 1
ATOM 726 C C . LYS A 1 95 ? 4.134 11.008 12.174 1.00 65.19 95 LYS A C 1
ATOM 728 O O . LYS A 1 95 ? 3.000 10.834 12.605 1.00 65.19 95 LYS A O 1
ATOM 733 N N . ASP A 1 96 ? 4.393 11.296 10.899 1.00 71.19 96 ASP A N 1
ATOM 734 C CA . ASP A 1 96 ? 3.381 11.344 9.830 1.00 71.19 96 ASP A CA 1
ATOM 735 C C . ASP A 1 96 ? 2.914 9.926 9.428 1.00 71.19 96 ASP A C 1
ATOM 737 O O . ASP A 1 96 ? 2.987 9.526 8.264 1.00 71.19 96 ASP A O 1
ATOM 741 N N . LEU A 1 97 ? 2.475 9.129 10.406 1.00 80.12 97 LEU A N 1
ATOM 742 C CA . LEU A 1 97 ? 1.899 7.806 10.175 1.00 80.12 97 LEU A CA 1
ATOM 743 C C . LEU A 1 97 ? 0.409 7.926 9.857 1.00 80.12 97 LEU A C 1
ATOM 745 O O . LEU A 1 97 ? -0.321 8.714 10.463 1.00 80.12 97 LEU A O 1
ATOM 749 N N . LEU A 1 98 ? -0.059 7.096 8.926 1.00 89.50 98 LEU A N 1
ATOM 750 C CA . LEU A 1 98 ? -1.480 6.964 8.640 1.00 89.50 98 LEU A CA 1
ATOM 751 C C . LEU A 1 98 ? -2.097 5.954 9.615 1.00 89.50 98 LEU A C 1
ATOM 753 O O . LEU A 1 98 ? -1.933 4.750 9.436 1.00 89.50 98 LEU A O 1
ATOM 757 N N . CYS A 1 99 ? -2.773 6.444 10.654 1.00 92.19 99 CYS A N 1
ATOM 758 C CA . CYS A 1 99 ? -3.344 5.615 11.714 1.00 92.19 99 CYS A CA 1
ATOM 759 C C . CYS A 1 99 ? -4.854 5.802 11.856 1.00 92.19 99 CYS A C 1
ATOM 761 O O . CYS A 1 99 ? -5.382 6.887 11.611 1.00 92.19 99 CYS A O 1
ATOM 763 N N . TYR A 1 100 ? -5.533 4.758 12.322 1.00 94.00 100 TYR A N 1
ATOM 764 C CA . TYR A 1 100 ? -6.981 4.718 12.480 1.00 94.00 100 TYR A CA 1
ATOM 765 C C . TYR A 1 100 ? -7.390 4.057 13.793 1.00 94.00 100 TYR A C 1
ATOM 767 O O . TYR A 1 100 ? -6.728 3.135 14.281 1.00 94.00 100 TYR A O 1
ATOM 775 N N . HIS A 1 101 ? -8.506 4.526 14.345 1.00 92.44 101 HIS A N 1
ATOM 776 C CA . HIS A 1 101 ? -9.186 3.882 15.459 1.00 92.44 101 HIS A CA 1
ATOM 777 C C . HIS A 1 101 ? -9.834 2.578 14.993 1.00 92.44 101 HIS A C 1
ATOM 779 O O . HIS A 1 101 ? -10.679 2.588 14.105 1.00 92.44 101 HIS A O 1
ATOM 785 N N . VAL A 1 102 ? -9.475 1.460 15.616 1.00 91.19 102 VAL A N 1
ATOM 786 C CA . VAL A 1 102 ? -10.050 0.135 15.340 1.00 91.19 102 VAL A CA 1
ATOM 787 C C . VAL A 1 102 ? -10.787 -0.387 16.566 1.00 91.19 102 VAL A C 1
ATOM 789 O O . VAL A 1 102 ? -10.465 -0.016 17.699 1.00 91.19 102 VAL A O 1
ATOM 792 N N . GLN A 1 103 ? -11.792 -1.240 16.354 1.00 83.81 103 GLN A N 1
ATOM 793 C CA . GLN A 1 103 ? -12.513 -1.838 17.473 1.00 83.81 103 GLN A CA 1
ATOM 794 C C . GLN A 1 103 ? -11.571 -2.720 18.295 1.00 83.81 103 GLN A C 1
ATOM 796 O O . GLN A 1 103 ? -10.779 -3.489 17.758 1.00 83.81 103 GLN A O 1
ATOM 801 N N . ASN A 1 104 ? -11.668 -2.614 19.619 1.00 73.44 104 ASN A N 1
ATOM 802 C CA . ASN A 1 104 ? -10.955 -3.492 20.543 1.00 73.44 104 ASN A CA 1
ATOM 803 C C . ASN A 1 104 ? -11.900 -4.590 21.052 1.00 73.44 104 ASN A C 1
ATOM 805 O O . ASN A 1 104 ? -12.148 -4.712 22.249 1.00 73.44 104 ASN A O 1
ATOM 809 N N . ASN A 1 105 ? -12.497 -5.333 20.122 1.00 75.19 105 ASN A N 1
ATOM 810 C CA . ASN A 1 105 ? -13.477 -6.388 20.396 1.00 75.19 105 ASN A CA 1
ATOM 811 C C . ASN A 1 105 ? -12.865 -7.804 20.332 1.00 75.19 105 ASN A C 1
ATOM 813 O O . ASN A 1 105 ? -13.589 -8.794 20.345 1.00 75.19 105 ASN A O 1
ATOM 817 N N . GLY A 1 106 ? -11.532 -7.901 20.273 1.00 70.38 106 GLY A N 1
ATOM 818 C CA . GLY A 1 106 ? -10.799 -9.162 20.156 1.00 70.38 106 GLY A CA 1
ATOM 819 C C . GLY A 1 106 ? -10.512 -9.606 18.719 1.00 70.38 106 GLY A C 1
ATOM 820 O O . GLY A 1 106 ? -9.761 -10.563 18.546 1.00 70.38 106 GLY A O 1
ATOM 821 N N . VAL A 1 107 ? -11.033 -8.905 17.703 1.00 75.94 107 VAL A N 1
ATOM 822 C CA . VAL A 1 107 ? -10.697 -9.137 16.291 1.00 75.94 107 VAL A CA 1
ATOM 823 C C . VAL A 1 107 ? -9.721 -8.050 15.826 1.00 75.94 107 VAL A C 1
ATOM 825 O O . VAL A 1 107 ? -10.133 -6.931 15.512 1.00 75.94 107 VAL A O 1
ATOM 828 N N . PRO A 1 108 ? -8.404 -8.319 15.813 1.00 74.88 108 PRO A N 1
ATOM 829 C CA . PRO A 1 108 ? -7.441 -7.330 15.356 1.00 74.88 108 PRO A CA 1
ATOM 830 C C . PRO A 1 108 ? -7.680 -7.009 13.874 1.00 74.88 108 PRO A C 1
ATOM 832 O O . PRO A 1 108 ? -7.949 -7.904 13.074 1.00 74.88 108 PRO A O 1
ATOM 835 N N . TYR A 1 109 ? -7.548 -5.728 13.519 1.00 84.94 109 TYR A N 1
ATOM 836 C CA . TYR A 1 109 ? -7.663 -5.213 12.147 1.00 84.94 109 TYR A CA 1
ATOM 837 C C . TYR A 1 109 ? -9.055 -5.299 11.493 1.00 84.94 109 TYR A C 1
ATOM 839 O O . TYR A 1 109 ? -9.167 -5.117 10.280 1.00 84.94 109 TYR A O 1
ATOM 847 N N . GLU A 1 110 ? -10.119 -5.541 12.263 1.00 87.88 110 GLU A N 1
ATOM 848 C CA . GLU A 1 110 ? -11.483 -5.535 11.725 1.00 87.88 110 GLU A CA 1
ATOM 849 C C . GLU A 1 110 ? -11.833 -4.190 11.066 1.00 87.88 110 GLU A C 1
ATOM 851 O O . GLU A 1 110 ? -11.572 -3.120 11.624 1.00 87.88 110 GLU A O 1
ATOM 856 N N . GLY A 1 111 ? -12.433 -4.260 9.873 1.00 88.56 111 GLY A N 1
ATOM 857 C CA . GLY A 1 111 ? -12.840 -3.093 9.084 1.00 88.56 111 GLY A CA 1
ATOM 858 C C . GLY A 1 111 ? -11.710 -2.423 8.292 1.00 88.56 111 GLY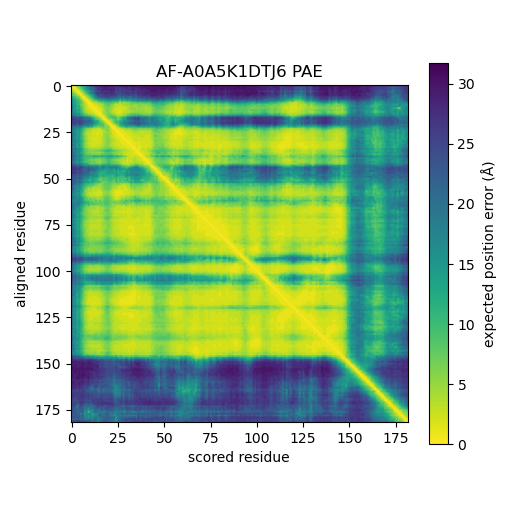 A C 1
ATOM 859 O O . GLY A 1 111 ? -11.973 -1.507 7.511 1.00 88.56 111 GLY A O 1
ATOM 860 N N . LEU A 1 112 ? -10.466 -2.892 8.431 1.00 92.62 112 LEU A N 1
ATOM 861 C CA . LEU A 1 112 ? -9.355 -2.443 7.595 1.00 92.62 112 LEU A CA 1
ATOM 862 C C . LEU A 1 112 ? -9.332 -3.194 6.252 1.00 92.62 112 LEU A C 1
ATOM 864 O O . LEU A 1 112 ? -9.643 -4.386 6.206 1.00 92.62 112 LEU A O 1
ATOM 868 N N . PRO A 1 113 ? -8.953 -2.522 5.151 1.00 94.62 113 PRO A N 1
ATOM 869 C CA . PRO A 1 113 ? -8.974 -3.110 3.825 1.00 94.62 113 PRO A CA 1
ATOM 870 C C . PRO A 1 113 ? -7.808 -4.074 3.614 1.00 94.62 113 PRO A C 1
ATOM 872 O O . PRO A 1 113 ? -6.701 -3.883 4.122 1.00 94.62 113 PRO A O 1
ATOM 875 N N . GLU A 1 114 ? -8.056 -5.075 2.779 1.00 93.44 114 GLU A N 1
ATOM 876 C CA . GLU A 1 114 ? -7.004 -5.852 2.132 1.00 93.44 114 GLU A CA 1
ATOM 877 C C . GLU A 1 114 ? -6.287 -4.997 1.075 1.00 93.44 114 GLU A C 1
ATOM 879 O O . GLU A 1 114 ? -6.805 -3.979 0.606 1.00 93.44 114 GLU A O 1
ATOM 884 N N . MET A 1 115 ? -5.093 -5.415 0.670 1.00 92.81 115 MET A N 1
ATOM 885 C CA . MET A 1 115 ? -4.328 -4.774 -0.398 1.00 92.81 115 MET A CA 1
ATOM 886 C C . MET A 1 115 ? -3.816 -5.846 -1.343 1.00 92.81 115 MET A C 1
ATOM 888 O O . MET A 1 115 ? -3.341 -6.885 -0.897 1.00 92.81 115 MET A O 1
ATOM 892 N N . THR A 1 116 ? -3.899 -5.601 -2.644 1.00 92.75 116 THR A N 1
ATOM 893 C CA . THR A 1 116 ? -3.406 -6.545 -3.650 1.00 92.75 116 THR A CA 1
ATOM 894 C C . THR A 1 116 ? -2.316 -5.890 -4.471 1.00 92.75 116 THR A C 1
ATOM 896 O O . THR A 1 116 ? -2.537 -4.833 -5.055 1.00 92.75 116 THR A O 1
ATOM 899 N N . PHE A 1 117 ? -1.148 -6.522 -4.520 1.00 90.44 117 PHE A N 1
ATOM 900 C CA . PHE A 1 117 ? -0.064 -6.149 -5.420 1.00 90.44 117 PHE A CA 1
ATOM 901 C C . PHE A 1 117 ? -0.212 -6.950 -6.708 1.00 90.44 117 PHE A C 1
ATOM 903 O O . PHE A 1 117 ? -0.148 -8.179 -6.691 1.00 90.44 117 PHE A O 1
ATOM 910 N N . HIS A 1 118 ? -0.424 -6.246 -7.814 1.00 92.25 118 HIS A N 1
ATOM 911 C CA . HIS A 1 118 ? -0.631 -6.854 -9.120 1.00 92.25 118 HIS A CA 1
ATOM 912 C C . HIS A 1 118 ? 0.696 -6.943 -9.864 1.00 92.25 118 HIS A C 1
ATOM 914 O O . HIS A 1 118 ? 1.312 -5.921 -10.168 1.00 92.25 118 HIS A O 1
ATOM 920 N N . PHE A 1 119 ? 1.116 -8.154 -10.200 1.00 89.00 119 PHE A N 1
ATOM 921 C CA . PHE A 1 119 ? 2.244 -8.438 -11.083 1.00 89.00 119 PHE A CA 1
ATOM 922 C C . PHE A 1 119 ? 1.725 -8.908 -12.448 1.00 89.00 119 PHE A C 1
ATOM 924 O O . PHE A 1 119 ? 0.522 -8.965 -12.684 1.00 89.00 119 PHE A O 1
ATOM 931 N N . ALA A 1 120 ? 2.623 -9.218 -13.386 1.00 84.38 120 ALA A N 1
ATOM 932 C CA . ALA A 1 120 ? 2.228 -9.543 -14.760 1.00 84.38 120 ALA A CA 1
ATOM 933 C C . ALA A 1 120 ? 1.253 -10.734 -14.852 1.00 84.38 120 ALA A C 1
ATOM 935 O O . ALA A 1 120 ? 0.275 -10.660 -15.589 1.00 84.38 120 ALA A O 1
ATOM 936 N N . ASN A 1 121 ? 1.518 -11.800 -14.090 1.00 87.00 121 ASN A N 1
ATOM 937 C CA . ASN A 1 121 ? 0.746 -13.048 -14.110 1.00 87.00 121 ASN A CA 1
ATOM 938 C C . ASN A 1 121 ? 0.366 -13.525 -12.699 1.00 87.00 121 ASN A C 1
ATOM 940 O O . ASN A 1 121 ? 0.026 -14.692 -12.518 1.00 87.00 121 ASN A O 1
ATOM 944 N N . ALA A 1 122 ? 0.503 -12.655 -11.699 1.00 90.06 122 ALA A N 1
ATOM 945 C CA . ALA A 1 122 ? 0.279 -13.022 -10.314 1.00 90.06 122 ALA A CA 1
ATOM 946 C C . ALA A 1 122 ? -0.297 -11.851 -9.524 1.00 90.06 122 ALA A C 1
ATOM 948 O O . ALA A 1 122 ? 0.195 -10.729 -9.630 1.00 90.06 122 ALA A O 1
ATOM 949 N N . ASP A 1 123 ? -1.272 -12.148 -8.679 1.00 90.06 123 ASP A N 1
ATOM 950 C CA . ASP A 1 123 ? -1.832 -11.221 -7.711 1.00 90.06 123 ASP A CA 1
ATOM 951 C C . ASP A 1 123 ? -1.430 -11.658 -6.309 1.00 90.06 123 ASP A C 1
ATOM 953 O O . ASP A 1 123 ? -1.784 -12.745 -5.841 1.00 90.06 123 ASP A O 1
ATOM 957 N N . TRP A 1 124 ? -0.700 -10.787 -5.617 1.00 87.31 124 TRP A N 1
ATOM 958 C CA . TRP A 1 124 ? -0.350 -11.004 -4.224 1.00 87.31 124 TRP A CA 1
ATOM 959 C C . TRP A 1 124 ? -1.320 -10.251 -3.324 1.00 87.31 124 TRP A C 1
ATOM 961 O O . TRP A 1 124 ? -1.181 -9.051 -3.077 1.00 87.31 124 TRP A O 1
ATOM 971 N N . LYS A 1 125 ? -2.324 -10.985 -2.847 1.00 89.06 125 LYS A N 1
ATOM 972 C CA . LYS A 1 125 ? -3.334 -10.485 -1.921 1.00 89.06 125 LYS A CA 1
ATOM 973 C C . LYS A 1 125 ? -2.814 -10.531 -0.482 1.00 89.06 125 LYS A C 1
ATOM 975 O O . LYS A 1 125 ? -2.454 -11.594 0.021 1.00 89.06 125 LYS A O 1
ATOM 980 N N . LEU A 1 126 ? -2.782 -9.376 0.170 1.00 86.56 126 LEU A N 1
ATOM 981 C CA . LEU A 1 126 ? -2.314 -9.190 1.536 1.00 86.56 126 LEU A CA 1
ATOM 982 C C . LEU A 1 126 ? -3.503 -8.939 2.472 1.00 86.56 126 LEU A C 1
ATOM 984 O O . LEU A 1 126 ? -4.307 -8.036 2.207 1.00 86.56 126 LEU A O 1
ATOM 988 N N . PRO A 1 127 ? -3.618 -9.693 3.578 1.00 88.06 127 PRO A N 1
ATOM 989 C CA . PRO A 1 127 ? -4.597 -9.391 4.607 1.00 88.06 127 PRO A CA 1
ATOM 990 C C . PRO A 1 127 ? -4.176 -8.139 5.400 1.00 88.06 127 PRO A C 1
ATOM 992 O O . PRO A 1 127 ? -2.996 -7.767 5.398 1.00 88.06 127 PRO A O 1
ATOM 995 N N . PRO A 1 128 ? -5.097 -7.507 6.149 1.00 89.88 128 PRO A N 1
ATOM 996 C CA . PRO A 1 128 ? -4.798 -6.300 6.919 1.00 89.88 128 PRO A CA 1
ATOM 997 C C . PRO A 1 128 ? -3.625 -6.444 7.897 1.00 89.88 128 PRO A C 1
ATOM 999 O O . PRO A 1 128 ? -2.894 -5.484 8.116 1.00 89.88 128 PRO A O 1
ATOM 1002 N N . SER A 1 129 ? -3.381 -7.641 8.434 1.00 85.50 129 SER A N 1
ATOM 1003 C CA . SER A 1 129 ? -2.251 -7.923 9.330 1.00 85.50 129 SER A CA 1
ATOM 1004 C C . SER A 1 129 ? -0.870 -7.793 8.670 1.00 85.50 129 SER A C 1
ATOM 1006 O O . SER A 1 129 ? 0.121 -7.644 9.379 1.00 85.50 129 SER A O 1
ATOM 1008 N N . ASN A 1 130 ? -0.782 -7.830 7.336 1.00 82.94 130 ASN A N 1
ATOM 1009 C CA . ASN A 1 130 ? 0.447 -7.542 6.582 1.00 82.94 130 ASN A CA 1
ATOM 1010 C C . ASN A 1 130 ? 0.585 -6.058 6.224 1.00 82.94 130 ASN A C 1
ATOM 1012 O O . ASN A 1 130 ? 1.662 -5.616 5.837 1.00 82.94 130 ASN A O 1
ATOM 1016 N N . ILE A 1 131 ? -0.512 -5.305 6.284 1.00 88.69 131 ILE A N 1
ATOM 1017 C CA . ILE A 1 131 ? -0.592 -3.927 5.786 1.00 88.69 131 ILE A CA 1
ATOM 1018 C C . ILE A 1 131 ? -0.574 -2.937 6.949 1.00 88.69 131 ILE A C 1
ATOM 1020 O O . ILE A 1 131 ? -0.112 -1.809 6.789 1.00 88.69 131 ILE A O 1
ATOM 1024 N N . PHE A 1 132 ? -1.052 -3.350 8.123 1.00 88.62 132 PHE A N 1
ATOM 1025 C CA . PHE A 1 132 ? -1.192 -2.518 9.306 1.00 88.62 132 PHE A CA 1
ATOM 1026 C C . PHE A 1 132 ? -0.493 -3.139 10.519 1.00 88.62 132 PHE A C 1
ATOM 1028 O O . PHE A 1 132 ? -0.551 -4.342 10.769 1.00 88.62 132 PHE A O 1
ATOM 1035 N N . VAL A 1 133 ? 0.111 -2.285 11.339 1.00 87.75 133 VAL A N 1
ATOM 1036 C CA . VAL A 1 133 ? 0.678 -2.636 12.645 1.00 87.75 133 VAL A CA 1
ATOM 1037 C C . VAL A 1 133 ? -0.174 -2.048 13.762 1.00 87.75 133 VAL A C 1
ATOM 1039 O O . VAL A 1 133 ? -0.656 -0.917 13.669 1.00 87.75 133 VAL A O 1
ATOM 1042 N N . MET A 1 134 ? -0.350 -2.801 14.845 1.00 86.81 134 MET A N 1
ATOM 1043 C CA . MET A 1 134 ? -0.993 -2.281 16.050 1.00 86.81 134 MET A CA 1
ATOM 1044 C C . MET A 1 134 ? -0.030 -1.328 16.762 1.00 86.81 134 MET A C 1
ATOM 1046 O O . MET A 1 134 ? 0.970 -1.756 17.330 1.00 86.81 134 MET A O 1
ATOM 1050 N N . PHE A 1 135 ? -0.328 -0.028 16.735 1.00 85.06 135 PHE A N 1
ATOM 1051 C CA . PHE A 1 135 ? 0.497 0.988 17.397 1.00 85.06 135 PHE A CA 1
ATOM 1052 C C . PHE A 1 135 ? 0.273 0.988 18.911 1.00 85.06 135 PHE A C 1
ATOM 1054 O O . PHE A 1 135 ? 1.210 1.092 19.697 1.00 85.06 135 PHE A O 1
ATOM 1061 N N . ARG A 1 136 ? -0.991 0.852 19.316 1.00 86.50 136 ARG A N 1
ATOM 1062 C CA . ARG A 1 136 ? -1.428 0.598 20.692 1.00 86.50 136 ARG A CA 1
ATOM 1063 C C . ARG A 1 136 ? -2.833 0.006 20.662 1.00 86.50 136 ARG A C 1
ATOM 1065 O O . ARG A 1 136 ? -3.454 -0.061 19.604 1.00 86.50 136 ARG A O 1
ATOM 1072 N N . SER A 1 137 ? -3.358 -0.379 21.823 1.00 86.56 137 SER A N 1
ATOM 1073 C CA . SER A 1 137 ? -4.738 -0.864 21.925 1.00 86.56 137 SER A CA 1
ATOM 1074 C C . SER A 1 137 ? -5.728 0.106 21.262 1.00 86.56 137 SER A C 1
ATOM 1076 O O . SER A 1 137 ? -5.710 1.308 21.542 1.00 86.56 137 SER A O 1
ATOM 1078 N N . GLY A 1 138 ? -6.544 -0.421 20.346 1.00 89.25 138 GLY A N 1
ATOM 1079 C CA . GLY A 1 138 ? -7.538 0.337 19.583 1.00 89.25 138 GLY A CA 1
ATOM 1080 C C . GLY A 1 138 ? -6.990 1.249 18.478 1.00 89.25 138 GLY A C 1
ATOM 1081 O O . GLY A 1 138 ? -7.775 1.996 17.905 1.00 89.25 138 GLY A O 1
ATOM 1082 N N . ILE A 1 139 ? -5.685 1.222 18.165 1.00 90.56 139 ILE A N 1
ATOM 1083 C CA . ILE A 1 139 ? -5.079 2.036 17.095 1.00 90.56 139 ILE A CA 1
ATOM 1084 C C . ILE A 1 139 ? -4.210 1.166 16.182 1.00 90.56 139 ILE A C 1
ATOM 1086 O O . ILE A 1 139 ? -3.203 0.605 16.623 1.00 90.56 139 ILE A O 1
ATOM 1090 N N . ALA A 1 140 ? -4.552 1.135 14.896 1.00 91.19 140 ALA A N 1
ATOM 1091 C CA . ALA A 1 140 ? -3.763 0.491 13.849 1.00 91.19 140 ALA A CA 1
ATOM 1092 C C . ALA A 1 140 ? -3.160 1.546 12.912 1.00 91.19 140 ALA A C 1
ATOM 1094 O O . ALA A 1 140 ? -3.828 2.518 12.563 1.00 91.19 140 ALA A O 1
ATOM 1095 N N . CYS A 1 141 ? -1.906 1.364 12.503 1.00 91.00 141 CYS A N 1
ATOM 1096 C CA . CYS A 1 141 ? -1.193 2.268 11.601 1.00 91.00 141 CYS A CA 1
ATOM 1097 C C . CYS A 1 141 ? -0.712 1.526 10.359 1.00 91.00 141 CYS A C 1
ATOM 1099 O O . CYS A 1 141 ? -0.324 0.364 10.446 1.00 91.00 141 CYS A O 1
ATOM 1101 N N . LEU A 1 142 ? -0.714 2.206 9.216 1.00 90.94 142 LEU A N 1
ATOM 1102 C CA . LEU A 1 142 ? -0.201 1.677 7.960 1.00 90.94 142 LEU A CA 1
ATOM 1103 C C . LEU A 1 142 ? 1.289 1.326 8.111 1.00 90.94 142 LEU A C 1
ATOM 1105 O O . LEU A 1 142 ? 2.094 2.166 8.507 1.00 90.94 142 LEU A O 1
ATOM 1109 N N . ALA A 1 143 ? 1.650 0.089 7.778 1.00 89.06 143 ALA A N 1
ATOM 1110 C CA . ALA A 1 143 ? 3.011 -0.450 7.793 1.00 89.06 143 ALA A CA 1
ATOM 1111 C C . ALA A 1 143 ? 3.744 -0.208 6.459 1.00 89.06 143 ALA A C 1
ATOM 1113 O O . ALA A 1 143 ? 4.601 -0.991 6.04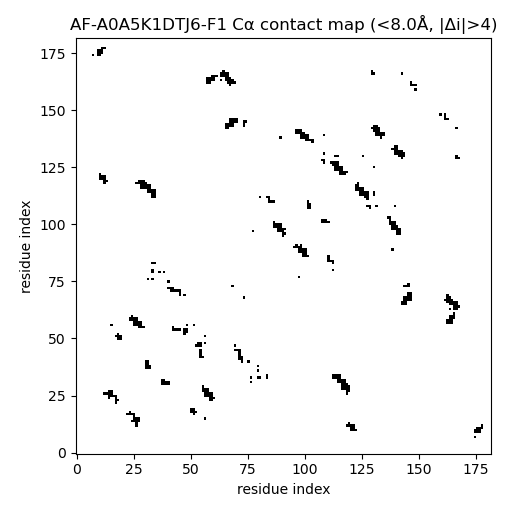0 1.00 89.06 143 ALA A O 1
ATOM 1114 N N . ILE A 1 144 ? 3.365 0.872 5.777 1.00 86.88 144 ILE A N 1
ATOM 1115 C CA . ILE A 1 144 ? 3.930 1.316 4.510 1.00 86.88 144 ILE A CA 1
ATOM 1116 C C . ILE A 1 144 ? 4.432 2.738 4.719 1.00 86.88 144 ILE A C 1
ATOM 1118 O O . ILE A 1 144 ? 3.693 3.580 5.227 1.00 86.88 144 ILE A O 1
ATOM 1122 N N . GLU A 1 145 ? 5.663 3.013 4.308 1.00 83.62 145 GLU A N 1
ATOM 1123 C CA . GLU A 1 145 ? 6.255 4.346 4.371 1.00 83.62 145 GLU A CA 1
ATOM 1124 C C . GLU A 1 145 ? 6.776 4.792 3.002 1.00 83.62 145 GLU A C 1
ATOM 1126 O O . GLU A 1 145 ? 7.126 3.985 2.137 1.00 83.62 145 GLU A O 1
ATOM 1131 N N . ALA A 1 146 ? 6.858 6.110 2.812 1.00 80.25 146 ALA A N 1
ATOM 1132 C CA . ALA A 1 146 ? 7.623 6.663 1.706 1.00 80.25 146 ALA A CA 1
ATOM 1133 C C . ALA A 1 146 ? 9.110 6.364 1.907 1.00 80.25 146 ALA A C 1
ATOM 1135 O O . ALA A 1 146 ? 9.671 6.616 2.977 1.00 80.25 146 ALA A O 1
ATOM 1136 N N . GLU A 1 147 ? 9.772 5.924 0.846 1.00 69.88 147 GLU A N 1
ATOM 1137 C CA . GLU A 1 147 ? 11.226 5.838 0.808 1.00 69.88 147 GLU A CA 1
ATOM 1138 C C . GLU A 1 147 ? 11.854 7.198 1.162 1.00 69.88 147 GLU A C 1
ATOM 1140 O O . GLU A 1 147 ? 11.550 8.240 0.565 1.00 69.88 147 GLU A O 1
ATOM 1145 N N . ARG A 1 148 ? 12.772 7.201 2.132 1.00 58.94 148 ARG A N 1
ATOM 1146 C CA . ARG A 1 148 ? 13.578 8.376 2.480 1.00 58.94 148 ARG A CA 1
ATOM 1147 C C . ARG A 1 148 ? 14.955 8.244 1.839 1.00 58.94 148 ARG A C 1
ATOM 1149 O O . ARG A 1 148 ? 15.841 7.649 2.437 1.00 58.94 148 ARG A O 1
ATOM 1156 N N . CYS A 1 149 ? 15.186 8.832 0.663 1.00 50.59 149 CYS A N 1
ATOM 1157 C CA . CYS A 1 149 ? 16.568 9.125 0.260 1.00 50.59 149 CYS A CA 1
ATOM 1158 C C . CYS A 1 149 ? 16.683 10.318 -0.712 1.00 50.59 149 CYS A C 1
ATOM 1160 O O . CYS A 1 149 ? 16.252 10.234 -1.864 1.00 50.59 149 CYS A O 1
ATOM 1162 N N . PRO A 1 150 ? 17.351 11.420 -0.322 1.00 35.34 150 PRO A N 1
ATOM 1163 C CA . PRO A 1 150 ? 18.125 12.231 -1.241 1.00 35.34 150 PRO A CA 1
ATOM 1164 C C . PRO A 1 150 ? 19.580 11.742 -1.198 1.00 35.34 150 PRO A C 1
ATOM 1166 O O . PRO A 1 150 ? 20.341 12.116 -0.311 1.00 35.34 150 PRO A O 1
ATOM 1169 N N . CYS A 1 151 ? 20.006 10.927 -2.168 1.00 38.50 151 CYS A N 1
ATOM 1170 C CA . CYS A 1 151 ? 21.433 10.677 -2.391 1.00 38.50 151 CYS A CA 1
ATOM 1171 C C . CYS A 1 151 ? 22.098 11.942 -2.961 1.00 38.50 151 CYS A C 1
ATOM 1173 O O . CYS A 1 151 ? 22.402 12.025 -4.148 1.00 38.50 151 CYS A O 1
ATOM 1175 N N . SER A 1 152 ? 22.297 12.952 -2.123 1.00 31.89 152 SER A N 1
ATOM 1176 C CA . SER A 1 152 ? 23.234 14.039 -2.376 1.00 31.89 152 SER A CA 1
ATOM 1177 C C . SER A 1 152 ? 24.218 14.058 -1.212 1.00 31.89 152 SER A C 1
ATOM 1179 O O . SER A 1 152 ? 23.978 14.701 -0.200 1.00 31.89 152 SER A O 1
ATOM 1181 N N . GLY A 1 153 ? 25.320 13.315 -1.365 1.00 30.73 153 GLY A N 1
ATOM 1182 C CA . GLY A 1 153 ? 26.550 13.574 -0.612 1.00 30.73 153 GLY A CA 1
ATOM 1183 C C . GLY A 1 153 ? 26.849 12.730 0.632 1.00 30.73 153 GLY A C 1
ATOM 1184 O O . GLY A 1 153 ? 27.255 13.303 1.633 1.00 30.73 153 GLY A O 1
ATOM 1185 N N . MET A 1 154 ? 26.772 11.394 0.582 1.00 24.89 154 MET A N 1
ATOM 1186 C CA . MET A 1 154 ? 27.497 10.561 1.560 1.00 24.89 154 MET A CA 1
ATOM 1187 C C . MET A 1 154 ? 28.279 9.437 0.879 1.00 24.89 154 MET A C 1
ATOM 1189 O O . MET A 1 154 ? 27.740 8.416 0.459 1.00 24.89 154 MET A O 1
ATOM 1193 N N . LEU A 1 155 ? 29.591 9.656 0.801 1.00 31.22 155 LEU A N 1
ATOM 1194 C CA . LEU A 1 155 ? 30.599 8.615 0.680 1.00 31.22 155 LEU A CA 1
ATOM 1195 C C . LEU A 1 155 ? 30.546 7.783 1.982 1.00 31.22 155 LEU A C 1
ATOM 1197 O O . LEU A 1 155 ? 30.595 8.353 3.067 1.00 31.22 155 LEU A O 1
ATOM 1201 N N . HIS A 1 156 ? 30.472 6.453 1.870 1.00 29.72 156 HIS A N 1
ATOM 1202 C CA . HIS A 1 156 ? 30.723 5.479 2.952 1.00 29.72 156 HIS A CA 1
ATOM 1203 C C . HIS A 1 156 ? 29.630 5.084 3.978 1.00 29.72 156 HIS A C 1
ATOM 1205 O O . HIS A 1 156 ? 29.966 4.639 5.071 1.00 29.72 156 HIS A O 1
ATOM 1211 N N . SER A 1 157 ? 28.342 5.037 3.619 1.00 24.05 157 SER A N 1
ATOM 1212 C CA . SER A 1 157 ? 27.400 4.151 4.340 1.00 24.05 157 SER A CA 1
ATOM 1213 C C . SER A 1 157 ? 26.591 3.302 3.365 1.00 24.05 157 SER A C 1
ATOM 1215 O O . SER A 1 157 ? 25.828 3.821 2.554 1.00 24.05 157 SER A O 1
ATOM 1217 N N . ARG A 1 158 ? 26.783 1.980 3.416 1.00 31.09 158 ARG A N 1
ATOM 1218 C CA . ARG A 1 158 ? 26.082 0.975 2.598 1.00 31.09 158 ARG A CA 1
ATOM 1219 C C . ARG A 1 158 ? 24.648 0.723 3.097 1.00 31.09 158 ARG A C 1
ATOM 1221 O O . ARG A 1 158 ? 24.226 -0.423 3.194 1.00 31.09 158 ARG A O 1
ATOM 1228 N N . THR A 1 159 ? 23.896 1.779 3.402 1.00 31.25 159 THR A N 1
ATOM 1229 C CA . THR A 1 159 ? 22.535 1.644 3.941 1.00 31.25 159 THR A CA 1
ATOM 1230 C C . THR A 1 159 ? 21.618 2.751 3.418 1.00 31.25 159 THR A C 1
ATOM 1232 O O . THR A 1 159 ? 21.111 3.574 4.167 1.00 31.25 159 THR A O 1
ATOM 1235 N N . CYS A 1 160 ? 21.411 2.803 2.101 1.00 31.95 160 CYS A N 1
ATOM 1236 C CA . CYS A 1 160 ? 20.216 3.429 1.521 1.00 31.95 160 CYS A CA 1
ATOM 1237 C C . CYS A 1 160 ? 19.759 2.559 0.347 1.00 31.95 160 CYS A C 1
ATOM 1239 O O . CYS A 1 160 ? 19.965 2.888 -0.815 1.00 31.95 160 CYS A O 1
ATOM 1241 N N . MET A 1 161 ? 19.224 1.381 0.658 1.00 30.64 161 MET A N 1
ATOM 1242 C CA . MET A 1 161 ? 18.528 0.542 -0.319 1.00 30.64 161 MET A CA 1
ATOM 1243 C C . MET A 1 161 ? 17.092 0.482 0.146 1.00 30.64 161 MET A C 1
ATOM 1245 O O . MET A 1 161 ? 16.678 -0.438 0.827 1.00 30.64 161 MET A O 1
ATOM 1249 N N . SER A 1 162 ? 16.392 1.582 -0.090 1.00 39.50 162 SER A N 1
ATOM 1250 C CA . SER A 1 162 ? 14.988 1.732 0.249 1.00 39.50 162 SER A CA 1
ATOM 1251 C C . SER A 1 162 ? 14.218 1.365 -1.004 1.00 39.50 162 SER A C 1
ATOM 1253 O O . SER A 1 162 ? 14.098 2.192 -1.877 1.00 39.50 162 SER A O 1
ATOM 1255 N N . SER A 1 163 ? 13.831 0.110 -1.154 1.00 36.72 163 SER A N 1
ATOM 1256 C CA . SER A 1 163 ? 12.668 -0.340 -1.930 1.00 36.72 163 SER A CA 1
ATOM 1257 C C . SER A 1 163 ? 12.459 -1.728 -1.375 1.00 36.72 163 SER A C 1
ATOM 1259 O O . SER A 1 163 ? 13.305 -2.586 -1.576 1.00 36.72 163 SER A O 1
ATOM 1261 N N . MET A 1 164 ? 11.467 -1.926 -0.526 1.00 45.34 164 MET A N 1
ATOM 1262 C CA . MET A 1 164 ? 11.351 -3.169 0.233 1.00 45.34 164 MET A CA 1
ATOM 1263 C C . MET A 1 164 ? 9.878 -3.487 0.312 1.00 45.34 164 MET A C 1
ATOM 1265 O O . MET A 1 164 ? 9.115 -2.718 0.885 1.00 45.34 164 MET A O 1
ATOM 1269 N N . ILE A 1 165 ? 9.482 -4.610 -0.268 1.00 38.88 165 ILE A N 1
ATOM 1270 C CA . ILE A 1 165 ? 8.227 -5.253 0.085 1.00 38.88 165 ILE A CA 1
ATOM 1271 C C . ILE A 1 165 ? 8.597 -6.578 0.706 1.00 38.88 165 ILE A C 1
ATOM 1273 O O . ILE A 1 165 ? 8.958 -7.507 -0.004 1.00 38.88 165 ILE A O 1
ATOM 1277 N N . TRP A 1 166 ? 8.509 -6.629 2.028 1.00 35.56 166 TRP A N 1
ATOM 1278 C CA . TRP A 1 166 ? 8.059 -7.792 2.777 1.00 35.56 166 TRP A CA 1
ATOM 1279 C C . TRP A 1 166 ? 7.633 -7.290 4.151 1.00 35.56 166 TRP A C 1
ATOM 1281 O O . TRP A 1 166 ? 8.407 -6.687 4.885 1.00 35.56 166 TRP A O 1
ATOM 1291 N N . ALA A 1 167 ? 6.372 -7.534 4.472 1.00 28.39 167 ALA A N 1
ATOM 1292 C CA . ALA A 1 167 ? 5.890 -7.560 5.835 1.00 28.39 167 ALA A CA 1
ATOM 1293 C C . ALA A 1 167 ? 5.567 -9.022 6.126 1.00 28.39 167 ALA A C 1
ATOM 1295 O O . ALA A 1 167 ? 4.636 -9.556 5.523 1.00 28.39 167 ALA A O 1
ATOM 1296 N N . MET A 1 168 ? 6.351 -9.665 6.997 1.00 33.25 168 MET A N 1
ATOM 1297 C CA . MET A 1 168 ? 5.814 -10.492 8.082 1.00 33.25 168 MET A CA 1
ATOM 1298 C C . MET A 1 168 ? 6.910 -11.169 8.903 1.00 33.25 168 MET A C 1
ATOM 1300 O O . MET A 1 168 ? 7.838 -11.764 8.361 1.00 33.25 168 MET A O 1
ATOM 1304 N N . ASP A 1 169 ? 6.701 -11.175 10.220 1.00 29.58 169 ASP A N 1
ATOM 1305 C CA . ASP A 1 169 ? 7.120 -12.274 11.087 1.00 29.58 169 ASP A CA 1
ATOM 1306 C C . ASP A 1 169 ? 6.925 -13.623 10.375 1.00 29.58 169 ASP A C 1
ATOM 1308 O O . ASP A 1 169 ? 5.802 -13.959 10.015 1.00 29.58 169 ASP A O 1
ATOM 1312 N N . CYS A 1 170 ? 8.025 -14.355 10.172 1.00 25.25 170 CYS A N 1
ATOM 1313 C CA . CYS A 1 170 ? 8.259 -15.797 9.955 1.00 25.25 170 CYS A CA 1
ATOM 1314 C C . CYS A 1 170 ? 7.178 -16.803 9.465 1.00 25.25 170 CYS A C 1
ATOM 1316 O O . CYS A 1 170 ? 7.546 -17.959 9.261 1.00 25.25 170 CYS A O 1
ATOM 1318 N N . PHE A 1 171 ? 5.895 -16.493 9.257 1.00 25.30 171 PHE A N 1
ATOM 1319 C CA . PHE A 1 171 ? 4.853 -17.527 9.194 1.00 25.30 171 PHE A CA 1
ATOM 1320 C C . PHE A 1 171 ? 4.364 -17.957 7.806 1.00 25.30 171 PHE A C 1
ATOM 1322 O O . PHE A 1 171 ? 3.770 -19.028 7.713 1.00 25.30 171 PHE A O 1
ATOM 1329 N N . LEU A 1 172 ? 4.621 -17.237 6.709 1.00 29.30 172 LEU A N 1
ATOM 1330 C CA . LEU A 1 172 ? 4.020 -17.588 5.406 1.00 29.30 172 LEU A CA 1
ATOM 1331 C C . LEU A 1 172 ? 4.990 -17.466 4.219 1.00 29.30 172 LEU A C 1
ATOM 1333 O O . LEU A 1 172 ? 4.779 -16.703 3.287 1.00 29.30 172 LEU A O 1
ATOM 1337 N N . SER A 1 173 ? 6.014 -18.324 4.197 1.00 30.69 173 SER A N 1
ATOM 1338 C CA . SER A 1 173 ? 6.881 -18.552 3.021 1.00 30.69 173 SER A CA 1
ATOM 1339 C C . SER A 1 173 ? 6.208 -19.339 1.866 1.00 30.69 173 SER A C 1
ATOM 1341 O O . SER A 1 173 ? 6.902 -19.819 0.975 1.00 30.69 173 SER A O 1
ATOM 1343 N N . HIS A 1 174 ? 4.885 -19.531 1.851 1.00 35.91 174 HIS A N 1
ATOM 1344 C CA . HIS A 1 174 ? 4.259 -20.585 1.026 1.00 35.91 174 HIS A CA 1
ATOM 1345 C C . HIS A 1 174 ? 3.368 -20.102 -0.133 1.00 35.91 174 HIS A C 1
ATOM 1347 O O . HIS A 1 174 ? 2.735 -20.934 -0.772 1.00 35.91 174 HIS A O 1
ATOM 1353 N N . GLN A 1 175 ? 3.295 -18.795 -0.418 1.00 33.78 175 GLN A N 1
ATOM 1354 C CA . GLN A 1 175 ? 2.331 -18.259 -1.401 1.00 33.78 175 GLN A CA 1
ATOM 1355 C C . GLN A 1 175 ? 2.947 -17.756 -2.717 1.00 33.78 175 GLN A C 1
ATOM 1357 O O . GLN A 1 175 ? 2.216 -17.533 -3.675 1.00 33.78 175 GLN A O 1
ATOM 1362 N N . LEU A 1 176 ? 4.274 -17.619 -2.808 1.00 36.91 176 LEU A N 1
ATOM 1363 C CA . LEU A 1 176 ? 4.961 -17.242 -4.048 1.00 36.91 176 LEU A CA 1
ATOM 1364 C C . LEU A 1 176 ? 6.196 -18.122 -4.232 1.00 36.91 176 LEU A C 1
ATOM 1366 O O . LEU A 1 176 ? 7.152 -18.035 -3.460 1.00 36.91 176 LEU A O 1
ATOM 1370 N N . ASN A 1 177 ? 6.179 -18.978 -5.253 1.00 36.91 177 ASN A N 1
ATOM 1371 C CA . ASN A 1 177 ? 7.347 -19.765 -5.627 1.00 36.91 177 ASN A CA 1
ATOM 1372 C C . ASN A 1 177 ? 8.226 -18.916 -6.548 1.00 36.91 177 ASN A C 1
ATOM 1374 O O . ASN A 1 177 ? 7.997 -18.817 -7.750 1.00 36.91 177 ASN A O 1
ATOM 1378 N N . VAL A 1 178 ? 9.209 -18.241 -5.958 1.00 42.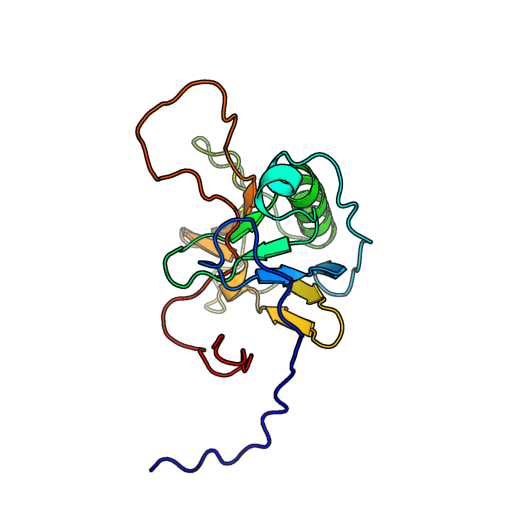19 178 VAL A N 1
ATOM 1379 C CA . VAL A 1 178 ? 10.168 -17.418 -6.694 1.00 42.19 178 VAL A CA 1
ATOM 1380 C C . VAL A 1 178 ? 11.297 -18.333 -7.199 1.00 42.19 178 VAL A C 1
ATOM 1382 O O . VAL A 1 178 ? 12.024 -18.900 -6.376 1.00 42.19 178 VAL A O 1
ATOM 1385 N N . PRO A 1 179 ? 11.475 -18.526 -8.522 1.00 32.53 179 PRO A N 1
ATOM 1386 C CA . PRO A 1 179 ? 12.513 -19.410 -9.037 1.00 32.53 179 PRO A CA 1
ATOM 1387 C C . PRO A 1 179 ? 13.902 -18.892 -8.659 1.00 32.53 179 PRO A C 1
ATOM 1389 O O . PRO A 1 179 ? 14.211 -17.712 -8.788 1.00 32.53 179 PRO A O 1
ATOM 1392 N N . ARG A 1 180 ? 14.759 -19.794 -8.179 1.00 27.28 180 ARG A N 1
ATOM 1393 C CA . ARG A 1 180 ? 16.116 -19.475 -7.724 1.00 27.28 180 ARG A CA 1
ATOM 1394 C C . ARG A 1 180 ? 16.944 -18.940 -8.904 1.00 27.28 180 ARG A C 1
ATOM 1396 O O . ARG A 1 180 ? 17.078 -19.635 -9.911 1.00 27.28 180 ARG A O 1
ATOM 1403 N N . ALA A 1 181 ? 17.496 -17.731 -8.781 1.00 29.59 181 ALA A N 1
ATOM 1404 C CA . ALA A 1 181 ? 18.449 -17.204 -9.757 1.00 29.59 181 ALA A CA 1
ATOM 1405 C C . ALA A 1 181 ? 19.671 -18.142 -9.840 1.00 29.59 181 ALA A C 1
ATOM 1407 O O . ALA A 1 181 ? 20.155 -18.613 -8.807 1.00 29.59 181 ALA A O 1
ATOM 1408 N N . LYS A 1 182 ? 20.112 -18.458 -11.063 1.00 30.45 182 LYS A N 1
ATOM 1409 C CA . LYS A 1 182 ? 21.384 -19.150 -11.317 1.00 30.45 182 LYS A CA 1
ATOM 1410 C C . LYS A 1 182 ? 22.541 -18.167 -11.276 1.00 30.45 182 LYS A C 1
ATOM 1412 O O . LYS A 1 182 ? 22.351 -17.051 -11.806 1.00 30.45 182 LYS A O 1
#

Secondary structure (DSSP, 8-state):
-----S----B--PPPPPPTT--SEEEE--EEEETTEE--------TTHHHHSSTTEEEE-TT-SSEEE-HHHHHHHHHHHHHH--SPEE--SS----EEE---SS-TTTTPPPEEEE-SS-EEEE-HHHHEEEEETTEEEESEEE-----SS-SS-------BB---SSS-TTSB--PPP-

Radius of gyration: 17.37 Å; Cα contacts (8 Å, |Δi|>4): 305; chains: 1; bounding box: 45×50×37 Å

pLDDT: mean 70.45, std 21.9, range [24.05, 94.62]